Protein AF-A0A6C0KYF4-F1 (afdb_monomer)

Mean predicted aligned error: 15.61 Å

Foldseek 3Di:
DDDDDDDDDDDDDDDPPDDDDDDDDDDDPPPDPPPPPDDDDDDPDDDPPDQPFFDPPPQVCPPDLLSLQAEFQLCVQLVHGDVVQSVQSVVCCVPPVHGFYWAQQVQVPDDDDALQQQDLVNRVVSQCSQFVPKDFDAPPDDADPQWFKKWKFTLHSPGIGIWTQGPVRAIWGRHNSHGIDQAACVRDGPNDPLPGAFDVDDSRRRPGTNGMMIHGSDNVSGGTDTPDPVVVVDPDDPPPPPPPPPDDPPPVVVVVVVVVVVVVVPPDD

Sequence (269 aa):
MKRNTRKNLATKLKLRKLRKPQKPRNSRKSTTVKVVKQKRTGGSGIIGGGIDLISADNNSFNSNPYVRESHNCYMYFLNKKNDEVVKICKKDYPKHKLCRRAQPGYVSGHPLLKKGDYKCPNIMKRTLDDNPNIYKIDENHKCSPSHYKGALVVAPNRDYHYYRKNDDGQWTHKPGYKPSTVLDSKNNLIVNPRKAARDYGGTLNYKEFCGYLCVPREERKKRMAHWNYDHNTHKGGGKKLKKKRTKNITKHAMKKKTKRRSIKKKSRK

Structure (mmCIF, N/CA/C/O backbone):
data_AF-A0A6C0KYF4-F1
#
_entry.id   AF-A0A6C0KYF4-F1
#
loop_
_atom_site.group_PDB
_atom_site.id
_atom_site.type_symbol
_atom_site.label_atom_id
_atom_site.label_alt_id
_atom_site.label_comp_id
_atom_site.label_asym_id
_atom_site.label_entity_id
_atom_site.label_seq_id
_atom_site.pdbx_PDB_ins_code
_atom_site.Cartn_x
_atom_site.Cartn_y
_atom_site.Cartn_z
_atom_site.occupancy
_atom_site.B_iso_or_equiv
_atom_site.auth_seq_id
_atom_site.auth_comp_id
_atom_site.auth_asym_id
_atom_site.auth_atom_id
_atom_site.pdbx_PDB_model_num
ATOM 1 N N . MET A 1 1 ? -3.707 -11.502 -73.834 1.00 37.53 1 MET A N 1
ATOM 2 C CA . MET A 1 1 ? -2.635 -10.814 -74.600 1.00 37.53 1 MET A CA 1
ATOM 3 C C . MET 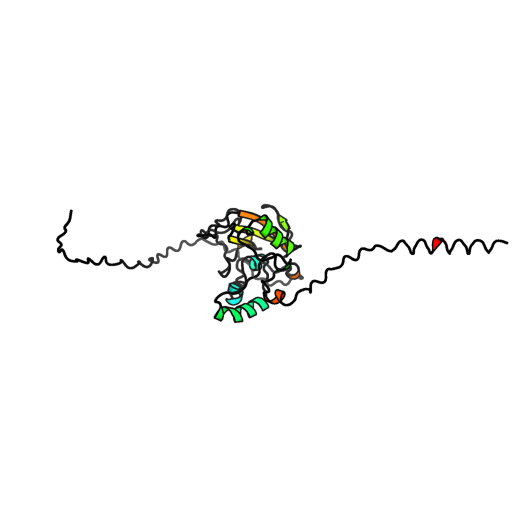A 1 1 ? -2.630 -9.339 -74.176 1.00 37.53 1 MET A C 1
ATOM 5 O O . MET A 1 1 ? -3.696 -8.753 -74.188 1.00 37.53 1 MET A O 1
ATOM 9 N N . LYS A 1 2 ? -1.604 -8.841 -73.451 1.00 36.22 2 LYS A N 1
ATOM 10 C CA . LYS A 1 2 ? -0.495 -7.967 -73.947 1.00 36.22 2 LYS A CA 1
ATOM 11 C C . LYS A 1 2 ? -1.034 -6.745 -74.735 1.00 36.22 2 LYS A C 1
ATOM 13 O O . LYS A 1 2 ? -1.691 -6.993 -75.726 1.00 36.22 2 LYS A O 1
ATOM 18 N N . ARG A 1 3 ? -0.803 -5.446 -74.466 1.00 36.50 3 ARG A N 1
ATOM 19 C CA . ARG A 1 3 ? 0.148 -4.579 -73.704 1.00 36.50 3 ARG A CA 1
ATOM 20 C C . ARG A 1 3 ? -0.577 -3.213 -73.510 1.00 36.50 3 ARG A C 1
ATOM 22 O O . ARG A 1 3 ? -1.354 -2.852 -74.377 1.00 36.50 3 ARG A O 1
ATOM 29 N N . ASN A 1 4 ? -0.562 -2.511 -72.375 1.00 39.44 4 ASN A N 1
ATOM 30 C CA . ASN A 1 4 ? 0.438 -1.574 -71.823 1.00 39.44 4 ASN A CA 1
ATOM 31 C C . ASN A 1 4 ? 0.953 -0.459 -72.769 1.00 39.44 4 ASN A C 1
ATOM 33 O O . ASN A 1 4 ? 1.819 -0.749 -73.585 1.00 39.44 4 ASN A O 1
ATOM 37 N N . THR A 1 5 ? 0.559 0.805 -72.529 1.00 40.00 5 THR A N 1
ATOM 38 C CA . THR A 1 5 ? 1.433 1.998 -72.658 1.00 40.00 5 THR A CA 1
ATOM 39 C C . THR A 1 5 ? 0.977 3.155 -71.753 1.00 40.00 5 THR A C 1
ATOM 41 O O . THR A 1 5 ? -0.167 3.591 -71.773 1.00 40.00 5 THR A O 1
ATOM 44 N N . ARG A 1 6 ? 1.941 3.622 -70.953 1.00 42.75 6 ARG A N 1
ATOM 45 C CA . ARG A 1 6 ? 1.965 4.721 -69.971 1.00 42.75 6 ARG A CA 1
ATOM 46 C C . ARG A 1 6 ? 1.811 6.123 -70.605 1.00 42.75 6 ARG A C 1
ATOM 48 O O . ARG A 1 6 ? 2.377 6.329 -71.672 1.00 42.75 6 ARG A O 1
ATOM 55 N N . LYS A 1 7 ? 1.320 7.126 -69.852 1.00 36.66 7 LYS A N 1
ATOM 56 C CA . LYS A 1 7 ? 2.139 8.194 -69.202 1.00 36.66 7 LYS A CA 1
ATOM 57 C C . LYS A 1 7 ? 1.311 9.391 -68.684 1.00 36.66 7 LYS A C 1
ATOM 59 O O . LYS A 1 7 ? 0.443 9.901 -69.371 1.00 36.66 7 LYS A O 1
ATOM 64 N N . ASN A 1 8 ? 1.760 9.877 -67.520 1.00 34.00 8 ASN A N 1
ATOM 65 C CA . ASN A 1 8 ? 1.718 11.247 -66.985 1.00 34.00 8 ASN A CA 1
ATOM 66 C C . ASN A 1 8 ? 0.385 11.859 -66.518 1.00 34.00 8 ASN A C 1
ATOM 68 O O . ASN A 1 8 ? -0.342 12.454 -67.301 1.00 34.00 8 ASN A O 1
ATOM 72 N N . LEU A 1 9 ? 0.224 11.971 -65.192 1.00 35.97 9 LEU A N 1
ATOM 73 C CA . LEU A 1 9 ? -0.045 13.291 -64.618 1.00 35.97 9 LEU A CA 1
ATOM 74 C C . LEU A 1 9 ? 0.633 13.459 -63.255 1.00 35.97 9 LEU A C 1
ATOM 76 O O . LEU A 1 9 ? 0.593 12.591 -62.387 1.00 35.97 9 LEU A O 1
ATOM 80 N N . ALA A 1 10 ? 1.319 14.588 -63.142 1.00 37.88 10 ALA A N 1
ATOM 81 C CA . ALA A 1 10 ? 2.262 14.932 -62.107 1.00 37.88 10 ALA A CA 1
ATOM 82 C C . ALA A 1 10 ? 1.616 15.309 -60.765 1.00 37.88 10 ALA A C 1
ATOM 84 O O . ALA A 1 10 ? 0.533 15.884 -60.668 1.00 37.88 10 ALA A O 1
ATOM 85 N N . THR A 1 11 ? 2.399 15.021 -59.735 1.00 36.69 11 THR A N 1
ATOM 86 C CA . THR A 1 11 ? 2.405 15.508 -58.360 1.00 36.69 11 THR A CA 1
ATOM 87 C C . THR A 1 11 ? 1.871 16.937 -58.178 1.00 36.69 11 THR A C 1
ATOM 89 O O . THR A 1 11 ? 2.466 17.901 -58.655 1.00 36.69 11 THR A O 1
ATOM 92 N N . LYS A 1 12 ? 0.834 17.103 -57.344 1.00 40.78 12 LYS A N 1
ATOM 93 C CA . LYS A 1 12 ? 0.609 18.352 -56.595 1.00 40.78 12 LYS A CA 1
ATOM 94 C C . LYS A 1 12 ? 0.308 18.048 -55.130 1.00 40.78 12 LYS A C 1
ATOM 96 O O . LYS A 1 12 ? -0.822 17.837 -54.700 1.00 40.78 12 LYS A O 1
ATOM 101 N N . LEU A 1 13 ? 1.401 18.035 -54.378 1.00 32.03 1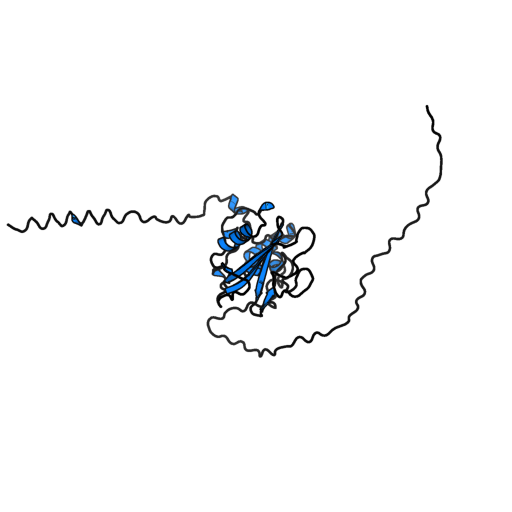3 LEU A N 1
ATOM 102 C CA . LEU A 1 13 ? 1.489 18.074 -52.930 1.00 32.03 13 LEU A CA 1
ATOM 103 C C . LEU A 1 13 ? 0.775 19.347 -52.423 1.00 32.03 13 LEU A C 1
ATOM 105 O O . LEU A 1 13 ? 1.313 20.446 -52.533 1.00 32.03 13 LEU A O 1
ATOM 109 N N . LYS A 1 14 ? -0.441 19.237 -51.876 1.00 41.12 14 LYS A N 1
ATOM 110 C CA . LYS A 1 14 ? -1.019 20.309 -51.047 1.00 41.12 14 LYS A CA 1
ATOM 111 C C . LYS A 1 14 ? -0.765 19.975 -49.582 1.00 41.12 14 LYS A C 1
ATOM 113 O O . LYS A 1 14 ? -1.416 19.109 -49.003 1.00 41.12 14 LYS A O 1
ATOM 118 N N . LEU A 1 15 ? 0.207 20.688 -49.006 1.00 36.03 15 LEU A N 1
ATOM 119 C CA . LEU A 1 15 ? 0.492 20.755 -47.575 1.00 36.03 15 LEU A CA 1
ATOM 120 C C . LEU A 1 15 ? -0.807 20.968 -46.782 1.00 36.03 15 LEU A C 1
ATOM 122 O O . LEU A 1 15 ? -1.350 22.074 -46.719 1.00 36.03 15 LEU A O 1
ATOM 126 N N . ARG A 1 16 ? -1.273 19.923 -46.100 1.00 39.19 16 ARG A N 1
ATOM 127 C CA . ARG A 1 16 ? -2.193 20.065 -44.971 1.00 39.19 16 ARG A CA 1
ATOM 128 C C . ARG A 1 16 ? -1.363 20.613 -43.809 1.00 39.19 16 ARG A C 1
ATOM 130 O O . ARG A 1 16 ? -0.625 19.873 -43.165 1.00 39.19 16 ARG A O 1
ATOM 137 N N . LYS A 1 17 ? -1.433 21.928 -43.578 1.00 36.59 17 LYS A N 1
ATOM 138 C CA . LYS A 1 17 ? -0.857 22.572 -42.389 1.00 36.59 17 LYS A CA 1
ATOM 139 C C . LYS A 1 17 ? -1.385 21.852 -41.143 1.00 36.59 17 LYS A C 1
ATOM 141 O O . LYS A 1 17 ? -2.565 21.956 -40.811 1.00 36.59 17 LYS A O 1
ATOM 146 N N . LEU A 1 18 ? -0.494 21.128 -40.471 1.00 36.16 18 LEU A N 1
ATOM 147 C CA . LEU A 1 18 ? -0.676 20.614 -39.120 1.00 36.16 18 LEU A CA 1
ATOM 148 C C . LEU A 1 18 ? -1.048 21.795 -38.213 1.00 36.16 18 LEU A C 1
ATOM 150 O O . LEU A 1 18 ? -0.219 22.663 -37.928 1.00 36.16 18 LEU A O 1
ATOM 154 N N . ARG A 1 19 ? -2.314 21.866 -37.787 1.00 36.34 19 ARG A N 1
ATOM 155 C CA . ARG A 1 19 ? -2.732 22.778 -36.718 1.00 36.34 19 ARG A CA 1
ATOM 156 C C . ARG A 1 19 ? -1.983 22.362 -35.451 1.00 36.34 19 ARG A C 1
ATOM 158 O O . ARG A 1 19 ? -2.165 21.255 -34.956 1.00 36.34 19 ARG A O 1
ATOM 165 N N . LYS A 1 20 ? -1.120 23.254 -34.957 1.00 38.50 20 LYS A N 1
ATOM 166 C CA . LYS A 1 20 ? -0.425 23.115 -33.671 1.00 38.50 20 LYS A CA 1
ATOM 167 C C . LYS A 1 20 ? -1.457 22.883 -32.551 1.00 38.50 20 LYS A C 1
ATOM 169 O O . LYS A 1 20 ? -2.499 23.543 -32.573 1.00 38.50 20 LYS A O 1
ATOM 174 N N . PRO A 1 21 ? -1.189 22.004 -31.569 1.00 32.75 21 PRO A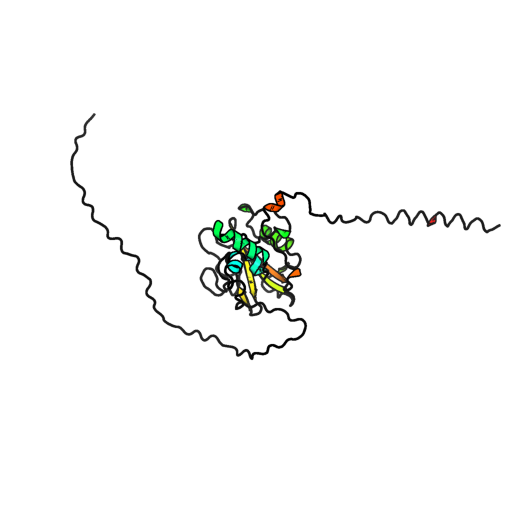 N 1
ATOM 175 C CA . PRO A 1 21 ? -2.082 21.825 -30.431 1.00 32.75 21 PRO A CA 1
ATOM 176 C C . PRO A 1 21 ? -2.160 23.133 -29.636 1.00 32.75 21 PRO A C 1
ATOM 178 O O . PRO A 1 21 ? -1.146 23.681 -29.198 1.00 32.75 21 PRO A O 1
ATOM 181 N N . GLN A 1 22 ? -3.374 23.660 -29.485 1.00 35.88 22 GLN A N 1
ATOM 182 C CA . GLN A 1 22 ? -3.640 24.825 -28.651 1.00 35.88 22 GLN A CA 1
ATOM 183 C C . GLN A 1 22 ? -3.418 24.445 -27.181 1.00 35.88 22 GLN A C 1
ATOM 185 O O . GLN A 1 22 ? -3.991 23.475 -26.687 1.00 35.88 22 GLN A O 1
ATOM 190 N N . LYS A 1 23 ? -2.570 25.211 -26.480 1.00 39.53 23 LYS A N 1
ATOM 191 C CA . LYS A 1 23 ? -2.431 25.143 -25.018 1.00 39.53 23 LYS A CA 1
ATOM 192 C C . LYS A 1 23 ? -3.805 25.393 -24.375 1.00 39.53 23 LYS A C 1
ATOM 194 O O . LYS A 1 23 ? -4.469 26.349 -24.784 1.00 39.53 23 LYS A O 1
ATOM 199 N N . PRO A 1 24 ? -4.234 24.615 -23.367 1.00 32.25 24 PRO A N 1
ATOM 200 C CA . PRO A 1 24 ? -5.480 24.904 -22.675 1.00 32.25 24 PRO A CA 1
ATOM 201 C C . PRO A 1 24 ? -5.382 26.260 -21.962 1.00 32.25 24 PRO A C 1
ATOM 203 O O . PRO A 1 24 ? -4.448 26.527 -21.202 1.00 32.25 24 PRO A O 1
ATOM 206 N N . ARG A 1 25 ? -6.351 27.131 -22.265 1.00 32.06 25 ARG A N 1
ATOM 207 C CA . ARG A 1 25 ? -6.544 28.454 -21.665 1.00 32.06 25 ARG A CA 1
ATOM 208 C C . ARG A 1 25 ? -6.863 28.286 -20.180 1.00 32.06 25 ARG A C 1
ATOM 210 O O . ARG A 1 25 ? -7.796 27.586 -19.804 1.00 32.06 25 ARG A O 1
ATOM 217 N N . ASN A 1 26 ? -6.078 28.961 -19.354 1.00 39.03 26 ASN A N 1
ATOM 218 C CA . ASN A 1 26 ? -6.223 29.017 -17.909 1.00 39.03 26 ASN A CA 1
ATOM 219 C C . ASN A 1 26 ? -7.408 29.942 -17.566 1.00 39.03 26 ASN A C 1
ATOM 221 O O . ASN A 1 26 ? -7.245 31.160 -17.544 1.00 39.03 26 ASN A O 1
ATOM 225 N N . SER A 1 27 ? -8.605 29.398 -17.331 1.00 32.91 27 SER A N 1
ATOM 226 C CA . SER A 1 27 ? -9.720 30.166 -16.760 1.00 32.91 27 SER A CA 1
ATOM 227 C C . SER A 1 27 ? -9.863 29.828 -15.278 1.00 32.91 27 SER A C 1
ATOM 229 O O . SER A 1 27 ? -10.539 28.871 -14.899 1.00 32.91 27 SER A O 1
ATOM 231 N N . ARG A 1 28 ? -9.210 30.628 -14.429 1.00 41.69 28 ARG A N 1
ATOM 232 C CA . ARG A 1 28 ? -9.491 30.683 -12.991 1.00 41.69 28 ARG A CA 1
ATOM 233 C C . ARG A 1 28 ? -10.927 31.176 -12.798 1.00 41.69 28 ARG A C 1
ATOM 235 O O . ARG A 1 28 ? -11.185 32.368 -12.908 1.00 41.69 28 ARG A O 1
ATOM 242 N N . LYS A 1 29 ? -11.844 30.277 -12.450 1.00 32.53 29 LYS A N 1
ATOM 243 C CA . LYS A 1 29 ? -12.987 30.626 -11.602 1.00 32.53 29 LYS A CA 1
ATOM 244 C C . LYS A 1 29 ? -12.784 29.905 -10.278 1.00 32.53 29 LYS A C 1
ATOM 246 O O . LYS A 1 29 ? -12.945 28.697 -10.167 1.00 32.53 29 LYS A O 1
ATOM 251 N N . SER A 1 30 ? -12.296 30.682 -9.317 1.00 33.22 30 SER A N 1
ATOM 252 C CA . SER A 1 30 ? -12.108 30.298 -7.926 1.00 33.22 30 SER A CA 1
ATOM 253 C C . SER A 1 30 ? -13.481 30.137 -7.282 1.00 33.22 30 SER A C 1
ATOM 255 O O . SER A 1 30 ? -14.035 31.100 -6.761 1.00 33.22 30 SER A O 1
ATOM 257 N N . THR A 1 31 ? -14.046 28.935 -7.324 1.00 30.67 31 THR A N 1
ATOM 258 C CA . THR A 1 31 ? -15.184 28.590 -6.471 1.00 30.67 31 THR A CA 1
ATOM 259 C C . THR A 1 31 ? -14.621 28.211 -5.107 1.00 30.67 31 THR A C 1
ATOM 261 O O . THR A 1 31 ? -14.098 27.117 -4.901 1.00 30.67 31 THR A O 1
ATOM 264 N N . THR A 1 32 ? -14.645 29.167 -4.184 1.00 30.23 32 THR A N 1
ATOM 265 C CA . THR A 1 32 ? -14.264 28.999 -2.782 1.00 30.23 32 THR A CA 1
ATOM 266 C C . THR A 1 32 ? -15.228 28.027 -2.106 1.00 30.23 32 THR A C 1
ATOM 268 O O . THR A 1 32 ? -16.268 28.408 -1.577 1.00 30.23 32 THR A O 1
ATOM 271 N N . VAL A 1 33 ? -14.874 26.742 -2.099 1.00 34.31 33 VAL A N 1
ATOM 272 C CA . VAL A 1 33 ? -15.454 25.786 -1.155 1.00 34.31 33 VAL A CA 1
ATOM 273 C C . VAL A 1 33 ? -14.966 26.203 0.229 1.00 34.31 33 VAL A C 1
ATOM 275 O O . VAL A 1 33 ? -13.774 26.110 0.530 1.00 34.31 33 VAL A O 1
ATOM 278 N N . LYS A 1 34 ? -15.875 26.724 1.060 1.00 31.00 34 LYS A N 1
ATOM 279 C CA . LYS A 1 34 ? -15.607 27.023 2.469 1.00 31.00 34 LYS A CA 1
ATOM 280 C C . LYS A 1 34 ? -15.275 25.711 3.183 1.00 31.00 34 LYS A C 1
ATOM 282 O O . LYS A 1 34 ? -16.160 24.999 3.645 1.00 31.00 34 LYS A O 1
ATOM 287 N N . VAL A 1 35 ? -13.986 25.392 3.263 1.00 34.97 35 VAL A N 1
ATOM 288 C CA . VAL A 1 35 ? -13.469 24.416 4.221 1.00 34.97 35 VAL A CA 1
ATOM 289 C C . VAL A 1 35 ? -13.768 24.988 5.599 1.00 34.97 35 VAL A C 1
ATOM 291 O O . VAL A 1 35 ? -13.226 26.028 5.977 1.00 34.97 35 VAL A O 1
ATOM 294 N N . VAL A 1 36 ? -14.667 24.338 6.333 1.00 32.81 36 VAL A N 1
ATOM 295 C CA . VAL A 1 36 ? -14.902 24.627 7.745 1.00 32.81 36 VAL A CA 1
ATOM 296 C C . VAL A 1 36 ? -13.591 24.342 8.477 1.00 32.81 36 VAL A C 1
ATOM 298 O O . VAL A 1 36 ? -13.265 23.199 8.790 1.00 32.81 36 VAL A O 1
ATOM 301 N N . LYS A 1 37 ? -12.791 25.390 8.702 1.00 31.36 37 LYS A N 1
ATOM 302 C CA . LYS A 1 37 ? -11.648 25.356 9.614 1.00 31.36 37 LYS A CA 1
ATOM 303 C C . LYS A 1 37 ? -12.204 25.165 11.021 1.00 31.36 37 LYS A C 1
ATOM 305 O O . LYS A 1 37 ? -12.582 26.132 11.677 1.00 31.36 37 LYS A O 1
ATOM 310 N N . GLN A 1 38 ? -12.241 23.928 11.503 1.00 34.97 38 GLN A N 1
ATOM 311 C CA . GLN A 1 38 ? -12.276 23.706 12.943 1.00 34.97 38 GLN A CA 1
ATOM 312 C C . GLN A 1 38 ? -10.968 24.252 13.526 1.00 34.97 38 GLN A C 1
ATOM 314 O O . GLN A 1 38 ? -9.881 23.769 13.203 1.00 34.97 38 GLN A O 1
ATOM 319 N N . LYS A 1 39 ? -11.080 25.300 14.351 1.00 29.89 39 LYS A N 1
ATOM 320 C CA . LYS A 1 39 ? -9.998 25.806 15.202 1.00 29.89 39 LYS A CA 1
ATOM 321 C C . LYS A 1 39 ? -9.440 24.631 16.012 1.00 29.89 39 LYS A C 1
ATOM 323 O O . LYS A 1 39 ? -10.114 24.131 16.905 1.00 29.89 39 LYS A O 1
ATOM 328 N N . ARG A 1 40 ? -8.214 24.203 15.714 1.00 39.66 40 ARG A N 1
ATOM 329 C CA . ARG A 1 40 ? -7.406 23.404 16.639 1.00 39.66 40 ARG A CA 1
ATOM 330 C C . ARG A 1 40 ? -6.512 24.371 17.396 1.00 39.66 40 ARG A C 1
ATOM 332 O O . ARG A 1 40 ? -5.607 24.964 16.816 1.00 39.66 40 ARG A O 1
ATOM 339 N N . THR A 1 41 ? -6.827 24.568 18.668 1.00 33.66 41 THR A N 1
ATOM 340 C CA . THR A 1 41 ? -5.916 25.168 19.635 1.00 33.66 41 THR A CA 1
ATOM 341 C C . THR A 1 41 ? -4.668 24.293 19.704 1.00 33.66 41 THR A C 1
ATOM 343 O O . THR A 1 41 ? -4.742 23.078 19.886 1.00 33.66 41 THR A O 1
ATOM 346 N N . GLY A 1 42 ? -3.517 24.913 19.450 1.00 38.78 42 GLY A N 1
ATOM 347 C CA . GLY A 1 42 ? -2.220 24.283 19.622 1.00 38.78 42 GLY A CA 1
ATOM 348 C C . GLY A 1 42 ? -2.012 23.952 21.093 1.00 38.78 42 GLY A C 1
ATOM 349 O O . GLY A 1 42 ? -2.100 24.824 21.950 1.00 38.78 42 GLY A O 1
ATOM 350 N N . GLY A 1 43 ? -1.743 22.683 21.360 1.00 30.84 43 GLY A N 1
ATOM 351 C CA . GLY A 1 43 ? -1.331 22.181 22.657 1.00 30.84 43 GLY A CA 1
ATOM 352 C C . GLY A 1 43 ? -0.453 20.969 22.415 1.00 30.84 43 GLY A C 1
ATOM 353 O O . GLY A 1 43 ? -0.951 19.868 22.194 1.00 30.84 43 GLY A O 1
ATOM 354 N N . SER A 1 44 ? 0.860 21.192 22.398 1.00 42.34 44 SER A N 1
ATOM 355 C CA . SER A 1 44 ? 1.863 20.134 22.488 1.00 42.34 44 SER A CA 1
ATOM 356 C C . SER A 1 44 ? 1.804 19.563 23.906 1.00 42.34 44 SER A C 1
ATOM 358 O O . SER A 1 44 ? 2.561 19.970 24.779 1.00 42.34 44 SER A O 1
ATOM 360 N N . GLY A 1 45 ? 0.831 18.689 24.158 1.00 30.61 45 GLY A N 1
ATOM 361 C CA . GLY A 1 45 ? 0.676 17.973 25.419 1.00 30.61 45 GLY A CA 1
ATOM 362 C C . GLY A 1 45 ? 1.279 16.582 25.297 1.00 30.61 45 GLY A C 1
ATOM 363 O O . GLY A 1 45 ? 0.670 15.696 24.699 1.00 30.61 45 GLY A O 1
ATOM 364 N N . ILE A 1 46 ? 2.475 16.388 25.854 1.00 41.66 46 ILE A N 1
ATOM 365 C CA . ILE A 1 46 ? 3.017 15.052 26.103 1.00 41.66 46 ILE A CA 1
ATOM 366 C C . ILE A 1 46 ? 2.224 14.463 27.270 1.00 41.66 46 ILE A C 1
ATOM 368 O O . ILE A 1 46 ? 2.362 14.895 28.409 1.00 41.66 46 ILE A O 1
ATOM 372 N N . ILE A 1 47 ? 1.389 13.473 26.967 1.00 40.31 47 ILE A N 1
ATOM 373 C CA . ILE A 1 47 ? 0.771 12.573 27.942 1.00 40.31 47 ILE A CA 1
ATOM 374 C C . ILE A 1 47 ? 1.289 11.169 27.623 1.00 40.31 47 ILE A C 1
ATOM 376 O O . ILE A 1 47 ? 1.327 10.768 26.459 1.00 40.31 47 ILE A O 1
ATOM 380 N N . GLY A 1 48 ? 1.791 10.481 28.649 1.00 37.72 48 GLY A N 1
ATOM 381 C CA . GLY A 1 48 ? 2.623 9.280 28.543 1.00 37.72 48 GLY A CA 1
ATOM 382 C C . GLY A 1 48 ? 2.082 8.197 27.601 1.00 37.72 48 GLY A C 1
ATOM 383 O O . GLY A 1 48 ? 0.902 7.865 27.619 1.00 37.72 48 GLY A O 1
ATOM 384 N N . GLY A 1 49 ? 2.981 7.634 26.784 1.00 46.25 49 GLY A N 1
ATOM 385 C CA . GLY A 1 49 ? 2.671 6.556 25.838 1.00 46.25 49 GLY A CA 1
ATOM 386 C C . GLY A 1 49 ? 1.930 7.021 24.579 1.00 46.25 49 GLY A C 1
ATOM 387 O O . GLY A 1 49 ? 0.954 6.394 24.178 1.00 46.25 49 GLY A O 1
ATOM 388 N N . GLY A 1 50 ? 2.362 8.129 23.970 1.00 54.69 50 GLY A N 1
ATOM 389 C CA . GLY A 1 50 ? 1.698 8.739 22.815 1.00 54.69 50 GLY A CA 1
ATOM 390 C C . GLY A 1 50 ? 1.537 7.782 21.629 1.00 54.69 50 GLY A C 1
ATOM 391 O O . GLY A 1 50 ? 2.508 7.258 21.087 1.00 54.69 50 GLY A O 1
ATOM 392 N N . ILE A 1 51 ? 0.291 7.561 21.212 1.00 68.38 51 ILE A N 1
ATOM 393 C CA . ILE A 1 51 ? -0.021 6.923 19.934 1.00 68.38 51 ILE A CA 1
ATOM 394 C C . ILE A 1 51 ? 0.294 7.944 18.838 1.00 68.38 51 ILE A C 1
ATOM 396 O O . ILE A 1 51 ? -0.408 8.947 18.722 1.00 68.38 51 ILE A O 1
ATOM 400 N N . ASP A 1 52 ? 1.313 7.680 18.020 1.00 81.00 52 ASP A N 1
ATOM 401 C CA . ASP A 1 52 ? 1.590 8.491 16.832 1.00 81.00 52 ASP A CA 1
ATOM 402 C C . ASP A 1 52 ? 0.354 8.535 15.923 1.00 81.00 52 ASP A C 1
ATOM 404 O O . ASP A 1 52 ? -0.084 7.515 15.370 1.00 81.00 52 ASP A O 1
ATOM 408 N N . LEU A 1 53 ? -0.212 9.734 15.774 1.00 91.50 53 LEU A N 1
ATOM 409 C CA . LEU A 1 53 ? -1.374 9.973 14.929 1.00 91.50 53 LEU A CA 1
ATOM 410 C C . LEU A 1 53 ? -0.995 9.834 13.451 1.00 91.50 53 LEU A C 1
ATOM 412 O O . LEU A 1 53 ? -0.055 10.455 12.947 1.00 91.50 53 LEU A O 1
ATOM 416 N N . ILE A 1 54 ? -1.778 9.045 12.725 1.00 94.50 54 ILE A N 1
ATOM 417 C CA . ILE A 1 54 ? -1.652 8.860 11.284 1.00 94.50 54 ILE A CA 1
ATOM 418 C C . ILE A 1 54 ? -2.609 9.840 10.608 1.00 94.50 54 ILE A C 1
ATOM 420 O O . ILE A 1 54 ? -3.818 9.678 10.706 1.00 94.50 54 ILE A O 1
ATOM 424 N N . SER A 1 55 ? -2.092 10.831 9.883 1.00 96.00 55 SER A N 1
ATOM 425 C CA . SER A 1 55 ? -2.907 11.826 9.169 1.00 96.00 55 SER A CA 1
ATOM 426 C C . SER A 1 55 ? -2.672 11.788 7.658 1.00 96.00 55 SER A C 1
ATOM 428 O O . SER A 1 55 ? -1.586 11.421 7.198 1.00 96.00 55 SER A O 1
ATOM 430 N N . ALA A 1 56 ? -3.690 12.173 6.885 1.00 95.38 56 ALA A N 1
ATOM 431 C CA . ALA A 1 56 ? -3.597 12.390 5.444 1.00 95.38 56 ALA A CA 1
ATOM 432 C C . ALA A 1 56 ? -2.645 13.538 5.081 1.00 95.38 56 ALA A C 1
ATOM 434 O O . ALA A 1 56 ? -1.965 13.455 4.058 1.00 95.38 56 ALA A O 1
ATOM 435 N N . ASP A 1 57 ? -2.537 14.548 5.948 1.00 93.69 57 ASP A N 1
ATOM 436 C CA . ASP A 1 57 ? -1.665 15.712 5.749 1.00 93.69 57 ASP A CA 1
ATOM 437 C C . ASP A 1 57 ? -0.192 15.392 6.053 1.00 93.69 57 ASP A C 1
ATOM 439 O O . ASP A 1 57 ? 0.713 16.179 5.760 1.00 93.69 57 ASP A O 1
ATOM 443 N N . ASN A 1 58 ? 0.087 14.206 6.611 1.00 94.00 58 ASN A N 1
ATOM 444 C CA . ASN A 1 58 ? 1.450 13.752 6.847 1.00 94.00 58 ASN A CA 1
ATOM 445 C C . ASN A 1 58 ? 2.161 13.467 5.512 1.00 94.00 58 ASN A C 1
ATOM 447 O O . ASN A 1 58 ? 2.061 12.386 4.923 1.00 94.00 58 ASN A O 1
ATOM 451 N N . ASN A 1 59 ? 2.966 14.434 5.079 1.00 94.12 59 ASN A N 1
ATOM 452 C CA . ASN A 1 59 ? 3.655 14.401 3.794 1.00 94.12 59 ASN A CA 1
ATOM 453 C C . ASN A 1 59 ? 4.987 13.620 3.803 1.00 94.12 59 ASN A C 1
ATOM 455 O O . ASN A 1 59 ? 5.750 13.653 2.836 1.00 94.12 59 ASN A O 1
ATOM 459 N N . SER A 1 60 ? 5.300 12.899 4.881 1.00 95.56 60 SER A N 1
ATOM 460 C CA . SER A 1 60 ? 6.613 12.267 5.079 1.00 95.56 60 SER A CA 1
ATOM 461 C C . SER A 1 60 ? 6.925 11.103 4.120 1.00 95.56 60 SER A C 1
ATOM 463 O O . SER A 1 60 ? 8.070 10.662 4.048 1.00 95.56 60 SER A O 1
ATOM 465 N N . PHE A 1 61 ? 5.932 10.593 3.381 1.00 96.56 61 PHE A N 1
ATOM 466 C CA . PHE A 1 61 ? 6.126 9.643 2.272 1.00 96.56 61 PHE A CA 1
ATOM 467 C C . PHE A 1 61 ? 6.388 10.323 0.917 1.00 96.56 61 PHE A C 1
ATOM 469 O O . PHE A 1 61 ? 6.699 9.631 -0.054 1.00 96.56 61 PHE A O 1
ATOM 476 N N . ASN A 1 62 ? 6.260 11.650 0.826 1.00 96.50 62 ASN A N 1
ATOM 477 C CA . ASN A 1 62 ? 6.402 12.391 -0.431 1.00 96.50 62 ASN A CA 1
ATOM 478 C C . ASN A 1 62 ? 7.497 13.461 -0.391 1.00 96.50 62 ASN A C 1
ATOM 480 O O . ASN A 1 62 ? 8.001 13.812 -1.457 1.00 96.50 62 ASN A O 1
ATOM 484 N N . SER A 1 63 ? 7.841 13.977 0.795 1.00 94.81 63 SER A N 1
ATOM 485 C CA . SER A 1 63 ? 8.797 15.078 0.970 1.00 94.81 63 SER A CA 1
ATOM 486 C C . SER A 1 63 ? 10.199 14.728 0.467 1.00 94.81 63 SER A C 1
ATOM 488 O O . SER A 1 63 ? 10.814 15.511 -0.249 1.00 94.81 63 SER A O 1
ATOM 490 N N . ASN A 1 64 ? 10.687 13.528 0.781 1.00 95.50 64 ASN A N 1
ATOM 491 C CA . ASN A 1 64 ? 11.946 13.017 0.252 1.00 95.50 64 ASN A CA 1
ATOM 492 C C . ASN A 1 64 ? 11.685 12.245 -1.058 1.00 95.50 64 ASN A C 1
ATOM 494 O O . ASN A 1 64 ? 10.965 11.240 -1.024 1.00 95.50 64 ASN A O 1
ATOM 498 N N . PRO A 1 65 ? 12.284 12.643 -2.198 1.00 94.69 65 PRO A N 1
ATOM 499 C CA . PRO A 1 65 ? 12.052 11.983 -3.481 1.00 94.69 65 PRO A CA 1
ATOM 500 C C . PRO A 1 65 ? 12.450 10.504 -3.463 1.00 94.69 65 PRO A C 1
ATOM 502 O O . PRO A 1 65 ? 11.743 9.689 -4.039 1.00 94.69 65 PRO A O 1
ATOM 505 N N . TYR A 1 66 ? 13.499 10.113 -2.739 1.00 95.56 66 TYR A N 1
ATOM 506 C CA . TYR A 1 66 ? 13.918 8.711 -2.655 1.00 95.56 66 TYR A CA 1
ATOM 507 C C . TYR A 1 66 ? 12.999 7.872 -1.768 1.00 95.56 66 TYR A C 1
ATOM 509 O O . TYR A 1 66 ? 12.782 6.699 -2.061 1.00 95.56 66 TYR A O 1
ATOM 517 N N . VAL A 1 67 ? 12.400 8.456 -0.723 1.00 96.38 67 VAL A N 1
ATOM 518 C CA . VAL A 1 67 ? 11.307 7.797 0.019 1.00 96.38 67 VAL A CA 1
ATOM 519 C C . VAL A 1 67 ? 10.109 7.622 -0.908 1.00 96.38 67 VAL A C 1
ATOM 521 O O . VAL A 1 67 ? 9.579 6.518 -1.035 1.00 96.38 67 VAL A O 1
ATOM 524 N N . ARG A 1 68 ? 9.731 8.694 -1.613 1.00 96.31 68 ARG A N 1
ATOM 525 C CA . ARG A 1 68 ? 8.602 8.711 -2.543 1.00 96.31 68 ARG A CA 1
ATOM 526 C C . ARG A 1 68 ? 8.747 7.670 -3.652 1.00 96.31 68 ARG A C 1
ATOM 528 O O . ARG A 1 68 ? 7.760 7.013 -3.977 1.00 96.31 68 ARG A O 1
ATOM 535 N N . GLU A 1 69 ? 9.954 7.516 -4.188 1.00 95.19 69 GLU A N 1
ATOM 536 C CA . GLU A 1 69 ? 10.281 6.569 -5.252 1.00 95.19 69 GLU A CA 1
ATOM 537 C C . GLU A 1 69 ? 10.370 5.126 -4.766 1.00 95.19 69 GLU A C 1
ATOM 539 O O . GLU A 1 69 ? 9.934 4.227 -5.480 1.00 95.19 69 GLU A O 1
ATOM 544 N N . SER A 1 70 ? 10.917 4.871 -3.578 1.00 95.25 70 SER A N 1
ATOM 545 C CA . SER A 1 70 ? 11.179 3.501 -3.109 1.00 95.25 70 SER A CA 1
ATOM 546 C C . SER A 1 70 ? 10.033 2.857 -2.328 1.00 95.25 70 SER A C 1
ATOM 548 O O . SER A 1 70 ? 9.965 1.633 -2.241 1.00 95.25 70 SER A O 1
ATOM 550 N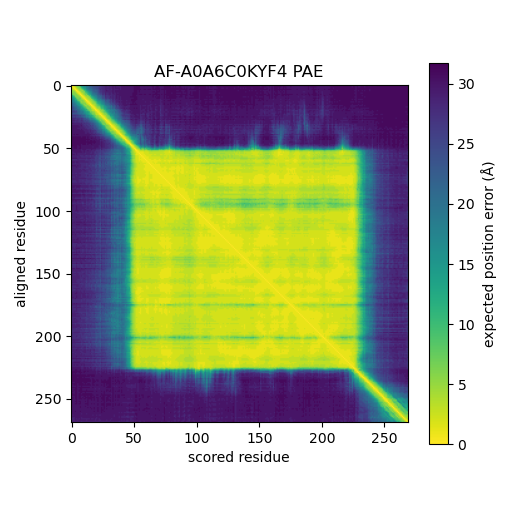 N . HIS A 1 71 ? 9.100 3.647 -1.796 1.00 96.69 71 HIS A N 1
ATOM 551 C CA . HIS A 1 71 ? 8.016 3.137 -0.958 1.00 96.69 71 HIS A CA 1
ATOM 552 C C . HIS A 1 71 ? 6.700 3.083 -1.735 1.00 96.69 71 HIS A C 1
ATOM 554 O O . HIS A 1 71 ? 6.139 4.121 -2.042 1.00 96.69 71 HIS A O 1
ATOM 560 N N . ASN A 1 72 ? 6.177 1.896 -2.058 1.00 97.38 72 ASN A N 1
ATOM 561 C CA . ASN A 1 72 ? 4.913 1.747 -2.804 1.00 97.38 72 ASN A CA 1
ATOM 562 C C . ASN A 1 72 ? 3.659 1.760 -1.903 1.00 97.38 72 ASN A C 1
ATOM 564 O O . ASN A 1 72 ? 3.720 2.021 -0.701 1.00 97.38 72 ASN A O 1
ATOM 568 N N . CYS A 1 73 ? 2.510 1.409 -2.496 1.00 98.38 73 CYS A N 1
ATOM 569 C CA . CYS A 1 73 ? 1.229 1.244 -1.816 1.00 98.38 73 CYS A CA 1
ATOM 570 C C . CYS A 1 73 ? 1.274 0.264 -0.635 1.00 98.38 73 CYS A C 1
ATOM 572 O O . CYS A 1 73 ? 0.630 0.538 0.370 1.00 98.38 73 CYS A O 1
ATOM 574 N N . TYR A 1 74 ? 2.041 -0.831 -0.712 1.00 98.56 74 TYR A N 1
ATOM 575 C CA . TYR A 1 74 ? 2.136 -1.822 0.367 1.00 98.56 74 TYR A CA 1
ATOM 576 C C . TYR A 1 74 ? 2.851 -1.243 1.593 1.00 98.56 74 TYR A C 1
ATOM 578 O O . TYR A 1 74 ? 2.350 -1.328 2.710 1.00 98.56 74 TYR A O 1
ATOM 586 N N . MET A 1 75 ? 3.979 -0.564 1.379 1.00 98.06 75 MET A N 1
ATOM 587 C CA . MET A 1 75 ? 4.740 0.085 2.455 1.00 98.06 75 MET A CA 1
ATOM 588 C C . MET A 1 75 ? 3.965 1.264 3.066 1.00 98.06 75 MET A C 1
ATOM 590 O O . MET A 1 75 ? 3.949 1.443 4.285 1.00 98.06 75 MET A O 1
ATOM 594 N N . TYR A 1 76 ? 3.260 2.031 2.226 1.00 98.50 76 TYR A N 1
ATOM 595 C CA . TYR A 1 76 ? 2.365 3.103 2.667 1.00 98.50 76 TYR A CA 1
ATOM 596 C C . TYR A 1 76 ? 1.193 2.572 3.503 1.00 98.50 76 TYR A C 1
ATOM 598 O O . TYR A 1 76 ? 0.888 3.117 4.566 1.00 98.50 76 TYR A O 1
ATOM 606 N N . PHE A 1 77 ? 0.572 1.477 3.055 1.00 98.69 77 PHE A N 1
ATOM 607 C CA . PHE A 1 77 ? -0.491 0.773 3.772 1.00 98.69 77 PHE A CA 1
ATOM 608 C C . PHE A 1 77 ? -0.041 0.288 5.144 1.00 98.69 77 PHE A C 1
ATOM 610 O O . PHE A 1 77 ? -0.789 0.461 6.094 1.00 98.69 77 PHE A O 1
ATOM 617 N N . LEU A 1 78 ? 1.184 -0.232 5.264 1.00 98.38 78 LEU A N 1
ATOM 618 C CA . LEU A 1 78 ? 1.780 -0.608 6.550 1.00 98.38 78 LEU A CA 1
ATOM 619 C C . LEU A 1 78 ? 2.205 0.608 7.395 1.00 98.38 78 LEU A C 1
ATOM 621 O O . LEU A 1 78 ? 2.572 0.455 8.564 1.00 98.38 78 LEU A O 1
ATOM 625 N N . ASN A 1 79 ? 2.166 1.819 6.833 1.00 97.62 79 ASN A N 1
ATOM 626 C CA . ASN A 1 79 ? 2.745 3.023 7.422 1.00 97.62 79 ASN A CA 1
ATOM 627 C C . ASN A 1 79 ? 4.175 2.763 7.927 1.00 97.62 79 ASN A C 1
ATOM 629 O O . ASN A 1 79 ? 4.500 3.068 9.072 1.00 97.62 79 ASN A O 1
ATOM 633 N N . LYS A 1 80 ? 4.994 2.095 7.106 1.00 95.69 80 LYS A N 1
ATOM 634 C CA . LYS A 1 80 ? 6.343 1.664 7.483 1.00 95.69 80 LYS A CA 1
ATOM 635 C C . LYS A 1 80 ? 7.349 2.130 6.441 1.00 95.69 80 LYS A C 1
ATOM 637 O O . LYS A 1 80 ? 7.165 1.890 5.246 1.00 95.69 80 LYS A O 1
ATOM 642 N N . LYS A 1 81 ? 8.412 2.785 6.904 1.00 94.88 81 LYS A N 1
ATOM 643 C CA . LYS A 1 81 ? 9.552 3.179 6.072 1.00 94.88 81 LYS A CA 1
ATOM 644 C C . LYS A 1 81 ? 10.774 2.337 6.395 1.00 94.88 81 LYS A C 1
ATOM 646 O O . LYS A 1 81 ? 10.814 1.653 7.412 1.00 94.88 81 LYS A O 1
ATOM 651 N N . ASN A 1 82 ? 11.736 2.334 5.486 1.00 92.56 82 ASN A N 1
ATOM 652 C CA . ASN A 1 82 ? 13.011 1.667 5.684 1.00 92.56 82 ASN A CA 1
ATOM 653 C C . ASN A 1 82 ? 14.122 2.507 5.048 1.00 92.56 82 ASN A C 1
ATOM 655 O O . ASN A 1 82 ? 14.168 2.662 3.827 1.00 92.56 82 ASN A O 1
ATOM 659 N N . ASP A 1 83 ? 15.017 3.034 5.877 1.00 92.69 83 ASP A N 1
ATOM 660 C CA . ASP A 1 83 ? 16.107 3.900 5.423 1.00 92.69 83 ASP A CA 1
ATOM 661 C C . ASP A 1 83 ? 17.130 3.158 4.565 1.00 92.69 83 ASP A C 1
ATOM 663 O O . ASP A 1 83 ? 17.705 3.742 3.649 1.00 92.69 83 ASP A O 1
ATOM 667 N N . GLU A 1 84 ? 17.315 1.856 4.781 1.00 91.12 84 GLU A N 1
ATOM 668 C CA . GLU A 1 84 ? 18.200 1.040 3.949 1.00 91.12 84 GLU A CA 1
ATOM 669 C C . GLU A 1 84 ? 17.690 0.964 2.508 1.00 91.12 84 GLU A C 1
ATOM 671 O O . GLU A 1 84 ? 18.438 1.107 1.544 1.00 91.12 84 GLU A O 1
ATOM 676 N N . VAL A 1 85 ? 16.373 0.869 2.349 1.00 91.25 85 VAL A N 1
ATOM 677 C CA . VAL A 1 85 ? 15.717 0.895 1.037 1.00 91.25 85 VAL A CA 1
ATOM 678 C C . VAL A 1 85 ? 15.894 2.256 0.362 1.00 91.25 85 VAL A C 1
ATOM 680 O O . VAL A 1 85 ? 16.092 2.324 -0.853 1.00 91.25 85 VAL A O 1
ATOM 683 N N . VAL A 1 86 ? 15.881 3.344 1.136 1.00 94.62 86 VAL A N 1
ATOM 684 C CA . VAL A 1 86 ? 16.187 4.688 0.627 1.00 94.62 86 VAL A CA 1
ATOM 685 C C . VAL A 1 86 ? 17.640 4.771 0.154 1.00 94.62 86 VAL A C 1
ATOM 687 O O . VAL A 1 86 ? 17.883 5.318 -0.922 1.00 94.62 86 VAL A O 1
ATOM 690 N N . LYS A 1 87 ? 18.604 4.220 0.904 1.00 94.25 87 LYS A N 1
ATOM 691 C CA . LYS A 1 87 ? 20.025 4.194 0.507 1.00 94.25 87 LYS A CA 1
ATOM 692 C C . LYS A 1 87 ? 20.245 3.399 -0.780 1.00 94.25 87 LYS A C 1
ATOM 694 O O . LYS A 1 87 ? 20.884 3.907 -1.700 1.00 94.25 87 LYS A O 1
ATOM 699 N N . ILE A 1 88 ? 19.660 2.204 -0.881 1.00 91.81 88 ILE A N 1
ATOM 700 C CA . ILE A 1 88 ? 19.719 1.375 -2.097 1.00 91.81 88 ILE A CA 1
ATOM 701 C C . ILE A 1 88 ? 19.111 2.137 -3.279 1.00 91.81 88 ILE A C 1
ATOM 703 O O . ILE A 1 88 ? 19.728 2.253 -4.334 1.00 91.81 88 ILE A O 1
ATOM 707 N N . CYS A 1 89 ? 17.936 2.742 -3.084 1.00 93.56 89 CYS A N 1
ATOM 708 C CA . CYS A 1 89 ? 17.281 3.561 -4.100 1.00 93.56 89 CYS A CA 1
ATOM 709 C C . CYS A 1 89 ? 18.169 4.724 -4.566 1.00 93.56 89 CYS A C 1
ATOM 711 O O . CYS A 1 89 ? 18.321 4.919 -5.767 1.00 93.56 89 CYS A O 1
ATOM 713 N N . LYS A 1 90 ? 18.823 5.455 -3.653 1.00 95.25 90 LYS A N 1
ATOM 714 C CA . LYS A 1 90 ? 19.767 6.533 -4.006 1.00 95.25 90 LYS A CA 1
ATOM 715 C C . LYS A 1 90 ? 20.912 6.054 -4.902 1.00 95.25 90 LYS A C 1
ATOM 717 O O . LYS A 1 90 ? 21.291 6.768 -5.825 1.00 95.25 90 LYS A O 1
ATOM 722 N N . LYS A 1 91 ? 21.439 4.854 -4.646 1.00 92.25 91 LYS A N 1
ATOM 723 C CA . LYS A 1 91 ? 22.534 4.252 -5.423 1.00 92.25 91 LYS A CA 1
ATOM 724 C C . LYS A 1 91 ? 22.082 3.772 -6.806 1.00 92.25 91 LYS A C 1
ATOM 726 O O . LYS A 1 91 ? 22.780 3.993 -7.795 1.00 92.25 91 LYS A O 1
ATOM 731 N N . ASP A 1 92 ? 20.919 3.131 -6.877 1.00 88.56 92 ASP A N 1
ATOM 732 C CA . ASP A 1 92 ? 20.460 2.422 -8.076 1.00 88.56 92 ASP A CA 1
ATOM 733 C C . ASP A 1 92 ? 19.652 3.315 -9.029 1.00 88.56 92 ASP A C 1
ATOM 735 O O . ASP A 1 92 ? 19.682 3.126 -10.250 1.00 88.56 92 ASP A O 1
ATOM 739 N N . TYR A 1 93 ? 18.946 4.318 -8.498 1.00 92.00 93 TYR A N 1
ATOM 740 C CA . TYR A 1 93 ? 18.047 5.171 -9.277 1.00 92.00 93 TYR A CA 1
ATOM 741 C C . TYR A 1 93 ? 18.740 5.932 -10.418 1.00 92.00 93 TYR A C 1
ATOM 743 O O . TYR A 1 93 ? 18.174 5.954 -11.513 1.00 92.00 93 TYR A O 1
ATOM 751 N N . PRO A 1 94 ? 19.953 6.507 -10.265 1.00 92.94 94 PRO A N 1
ATOM 752 C CA . PRO A 1 94 ? 20.640 7.165 -11.376 1.00 92.94 94 PRO A CA 1
ATOM 753 C C . PRO A 1 94 ? 20.857 6.245 -12.583 1.00 92.94 94 PRO A C 1
ATOM 755 O O . PRO A 1 94 ? 20.739 6.721 -13.715 1.00 92.94 94 PRO A O 1
ATOM 758 N N . LYS A 1 95 ? 21.100 4.949 -12.331 1.00 91.12 95 LYS A N 1
ATOM 759 C CA . LYS A 1 95 ? 21.402 3.920 -13.337 1.00 91.12 95 LYS A CA 1
ATOM 760 C C . LYS A 1 95 ? 20.146 3.340 -13.980 1.00 91.12 95 LYS A C 1
ATOM 762 O O . LYS A 1 95 ? 20.071 3.233 -15.196 1.00 91.12 95 LYS A O 1
ATOM 767 N N . HIS A 1 96 ? 19.158 2.973 -13.167 1.00 88.25 96 HIS A N 1
ATOM 768 C CA . HIS A 1 96 ? 17.994 2.207 -13.629 1.00 88.25 96 HIS A CA 1
ATOM 769 C C . HIS A 1 96 ? 16.720 3.040 -13.779 1.00 88.25 96 HIS A C 1
ATOM 771 O O . HIS A 1 96 ? 15.721 2.535 -14.287 1.00 88.25 96 HIS A O 1
ATOM 777 N N . LYS A 1 97 ? 16.726 4.292 -13.298 1.00 90.38 97 LYS A N 1
ATOM 778 C CA . LYS A 1 97 ? 15.547 5.174 -13.207 1.00 90.38 97 LYS A CA 1
ATOM 779 C C . LYS A 1 97 ? 14.351 4.513 -12.501 1.00 90.38 97 LYS A C 1
ATOM 781 O O . LYS A 1 97 ? 13.198 4.842 -12.761 1.00 90.38 97 LYS A O 1
ATOM 786 N N . LEU A 1 98 ? 14.627 3.561 -11.607 1.00 89.06 98 LEU A N 1
ATOM 787 C CA . LEU A 1 98 ? 13.634 2.779 -10.880 1.00 89.06 98 LEU A CA 1
ATOM 788 C C . LEU A 1 98 ? 14.218 2.313 -9.546 1.00 89.06 98 LEU A C 1
ATOM 790 O O . LEU A 1 98 ? 15.339 1.813 -9.498 1.00 89.06 98 LEU A O 1
ATOM 794 N N . CYS A 1 99 ? 13.426 2.410 -8.480 1.00 91.38 99 CYS A N 1
ATOM 795 C CA . CYS A 1 99 ? 13.751 1.799 -7.195 1.00 91.38 99 CYS A CA 1
ATOM 796 C C . CYS A 1 99 ? 12.964 0.507 -6.998 1.00 91.38 99 CYS A C 1
ATOM 798 O O . CYS A 1 99 ? 11.766 0.434 -7.295 1.00 91.38 99 CYS A O 1
ATOM 800 N N . ARG A 1 100 ? 13.641 -0.519 -6.474 1.00 88.75 100 ARG A N 1
ATOM 801 C CA . ARG A 1 100 ? 12.979 -1.741 -6.009 1.00 88.75 100 ARG A CA 1
ATOM 802 C C . ARG A 1 100 ? 12.056 -1.383 -4.848 1.00 88.75 100 ARG A C 1
ATOM 804 O O . ARG A 1 100 ? 12.367 -0.489 -4.067 1.00 88.75 100 ARG A O 1
ATOM 811 N N . ARG A 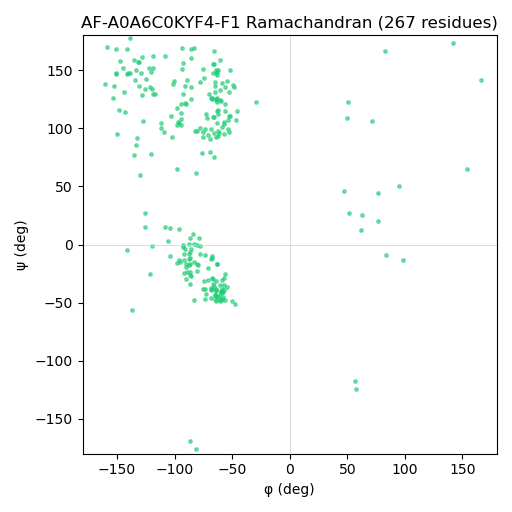1 101 ? 10.928 -2.087 -4.741 1.00 91.94 101 ARG A N 1
ATOM 812 C CA . ARG A 1 101 ? 9.894 -1.828 -3.727 1.00 91.94 101 ARG A CA 1
ATOM 813 C C . ARG A 1 101 ? 9.461 -3.129 -3.071 1.00 91.94 101 ARG A C 1
ATOM 815 O O . ARG A 1 101 ? 9.495 -4.177 -3.722 1.00 91.94 101 ARG A O 1
ATOM 822 N N . ALA A 1 102 ? 9.037 -3.064 -1.814 1.00 94.44 102 ALA A N 1
ATOM 823 C CA . ALA A 1 102 ? 8.574 -4.243 -1.098 1.00 94.44 102 ALA A CA 1
ATOM 824 C C . ALA A 1 102 ? 7.327 -4.851 -1.757 1.00 94.44 102 ALA A C 1
ATOM 826 O O . ALA A 1 102 ? 6.501 -4.128 -2.322 1.00 94.44 102 ALA A O 1
ATOM 827 N N . GLN A 1 103 ? 7.176 -6.170 -1.662 1.00 95.88 103 GLN A N 1
ATOM 828 C CA . GLN A 1 103 ? 6.007 -6.892 -2.176 1.00 95.88 103 GLN A CA 1
ATOM 829 C C . GLN A 1 103 ? 5.439 -7.806 -1.084 1.00 95.88 103 GLN A C 1
ATOM 831 O O . GLN A 1 103 ? 6.209 -8.315 -0.263 1.00 95.88 103 GLN A O 1
ATOM 836 N N . PRO A 1 104 ? 4.114 -8.031 -1.058 1.00 97.81 104 PRO A N 1
ATOM 837 C CA . PRO A 1 104 ? 3.508 -8.976 -0.139 1.00 97.81 104 PRO A CA 1
ATOM 838 C C . PRO A 1 104 ? 3.974 -10.402 -0.454 1.00 97.81 104 PRO A C 1
ATOM 840 O O . PRO A 1 104 ? 3.992 -10.847 -1.607 1.00 97.81 104 PRO A O 1
ATOM 843 N N . GLY A 1 105 ? 4.305 -11.136 0.600 1.00 97.62 105 GLY A N 1
ATOM 844 C CA . GLY A 1 105 ? 4.724 -12.532 0.567 1.00 97.62 105 GLY A CA 1
ATOM 845 C C . GLY A 1 105 ? 6.238 -12.721 0.614 1.00 97.62 105 GLY A C 1
ATOM 846 O O . GLY A 1 105 ? 6.696 -13.835 0.849 1.00 97.62 105 GLY A O 1
ATOM 847 N N . TYR A 1 106 ? 7.041 -11.672 0.408 1.00 95.81 106 TYR A N 1
ATOM 848 C CA . TYR A 1 106 ? 8.501 -11.821 0.397 1.00 95.81 106 TYR A CA 1
ATOM 849 C C . TYR A 1 106 ? 9.079 -12.094 1.786 1.00 95.81 106 TYR A C 1
ATOM 851 O O . TYR A 1 106 ? 10.066 -12.815 1.892 1.00 95.81 106 TYR A O 1
ATOM 859 N N . VAL A 1 107 ? 8.460 -11.587 2.859 1.00 95.81 107 VAL A N 1
ATOM 860 C CA . VAL A 1 107 ? 8.900 -11.909 4.230 1.00 95.81 107 VAL A CA 1
ATOM 861 C C . VAL A 1 107 ? 8.619 -13.376 4.548 1.00 95.81 107 VAL A C 1
ATOM 863 O O . VAL A 1 107 ? 9.418 -14.040 5.203 1.00 95.81 107 VAL A O 1
ATOM 866 N N . SER A 1 108 ? 7.479 -13.880 4.087 1.00 96.31 108 SER A N 1
ATOM 867 C CA . SER A 1 108 ? 7.027 -15.256 4.298 1.00 96.31 108 SER A CA 1
ATOM 868 C C . SER A 1 108 ? 7.559 -16.256 3.261 1.00 96.31 108 SER A C 1
ATOM 870 O O . SER A 1 108 ? 7.205 -17.431 3.310 1.00 96.31 108 SER A O 1
ATOM 872 N N . GLY A 1 109 ? 8.449 -15.825 2.360 1.00 95.00 109 GLY A N 1
ATOM 873 C CA . GLY A 1 109 ? 9.145 -16.703 1.415 1.00 95.00 109 GLY A CA 1
ATOM 874 C C . GLY A 1 109 ? 8.302 -17.165 0.225 1.00 95.00 109 GLY A C 1
ATOM 875 O O . GLY A 1 109 ? 8.630 -18.171 -0.403 1.00 95.00 109 GLY A O 1
ATOM 876 N N . HIS A 1 110 ? 7.220 -16.460 -0.106 1.00 95.31 110 HIS A N 1
ATOM 877 C CA . HIS A 1 110 ? 6.466 -16.743 -1.324 1.00 95.31 110 HIS A CA 1
ATOM 878 C C . HIS A 1 110 ? 7.295 -16.431 -2.580 1.00 95.31 110 HIS A C 1
ATOM 880 O O . HIS A 1 110 ? 8.065 -15.466 -2.590 1.00 95.31 110 HIS A O 1
ATOM 886 N N . PRO A 1 111 ? 7.094 -17.181 -3.679 1.00 94.75 111 PRO A N 1
ATOM 887 C CA . PRO A 1 111 ? 7.787 -16.922 -4.937 1.00 94.75 111 PRO A CA 1
ATOM 888 C C . PRO A 1 111 ? 7.367 -15.580 -5.554 1.00 94.75 111 PRO A C 1
ATOM 890 O O . PRO A 1 111 ? 6.330 -15.010 -5.188 1.00 94.75 111 PRO A O 1
ATOM 893 N N . LEU A 1 112 ? 8.142 -15.116 -6.543 1.00 95.06 112 LEU A N 1
ATOM 894 C CA . LEU A 1 112 ? 7.771 -13.987 -7.403 1.00 95.06 112 LEU A CA 1
ATOM 895 C C . LEU A 1 112 ? 6.351 -14.162 -7.946 1.00 95.06 112 LEU A C 1
ATOM 897 O O . LEU A 1 112 ? 5.978 -15.253 -8.377 1.00 95.06 112 LEU A O 1
ATOM 901 N N . LEU A 1 113 ? 5.586 -13.070 -7.943 1.00 95.81 113 LEU A N 1
ATOM 902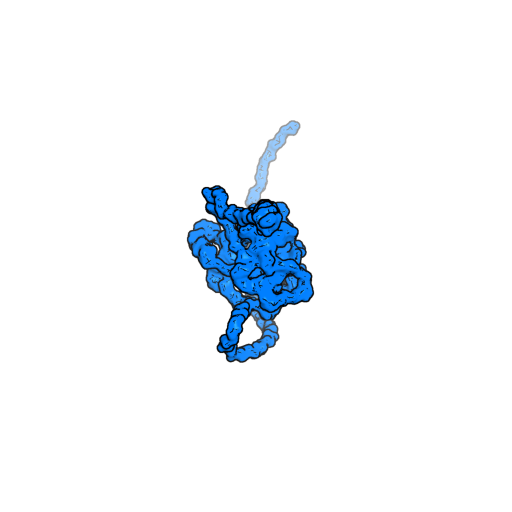 C CA . LEU A 1 113 ? 4.268 -13.034 -8.564 1.00 95.81 113 LEU A CA 1
ATOM 903 C C . LEU A 1 113 ? 4.411 -13.166 -10.082 1.00 95.81 113 LEU A C 1
ATOM 905 O O . LEU A 1 113 ? 5.107 -12.384 -10.731 1.00 95.81 113 LEU A O 1
ATOM 909 N N . LYS A 1 114 ? 3.721 -14.149 -10.645 1.00 97.31 114 LYS A N 1
ATOM 910 C CA . LYS A 1 114 ? 3.493 -14.305 -12.081 1.00 97.31 114 LYS A CA 1
ATOM 911 C C . LYS A 1 114 ? 2.164 -13.662 -12.462 1.00 97.31 114 LYS A C 1
ATOM 913 O O . LYS A 1 114 ? 1.332 -13.357 -11.613 1.00 97.31 114 LYS A O 1
ATOM 918 N N . LYS A 1 115 ? 1.917 -13.519 -13.767 1.00 96.75 115 LYS A N 1
ATOM 919 C CA . LYS A 1 115 ? 0.668 -12.953 -14.301 1.00 96.75 115 LYS A CA 1
ATOM 920 C C . LYS A 1 115 ? -0.575 -13.572 -13.639 1.00 96.75 115 LYS A C 1
ATOM 922 O O . LYS A 1 115 ? -1.380 -12.843 -13.090 1.00 96.75 115 LYS A O 1
ATOM 927 N N . GLY A 1 116 ? -0.691 -14.899 -13.586 1.00 97.12 116 GLY A N 1
ATOM 928 C CA . GLY A 1 116 ? -1.859 -15.577 -12.997 1.00 97.12 116 GLY A CA 1
ATOM 929 C C . GLY A 1 116 ? -2.035 -15.422 -11.478 1.00 97.12 116 GLY A C 1
ATOM 930 O O . GLY A 1 116 ? -3.087 -15.792 -10.954 1.00 97.12 116 GLY A O 1
ATOM 931 N N . ASP A 1 117 ? -1.039 -14.872 -10.780 1.00 98.00 117 ASP A N 1
ATOM 932 C CA . ASP A 1 117 ? -1.005 -14.792 -9.319 1.00 98.00 117 ASP A CA 1
ATOM 933 C C . ASP A 1 117 ? -1.718 -13.547 -8.771 1.00 98.00 117 ASP A C 1
ATOM 935 O O . ASP A 1 117 ? -2.059 -13.496 -7.586 1.00 98.00 117 ASP A O 1
ATOM 939 N N . TYR A 1 118 ? -1.973 -12.541 -9.611 1.00 98.44 118 TYR A N 1
ATOM 940 C CA . TYR A 1 118 ? -2.684 -11.322 -9.224 1.00 98.44 118 TYR A CA 1
ATOM 941 C C . TYR A 1 118 ? -4.187 -11.592 -9.100 1.00 98.44 118 TYR A C 1
ATOM 943 O O . TYR A 1 118 ? -4.963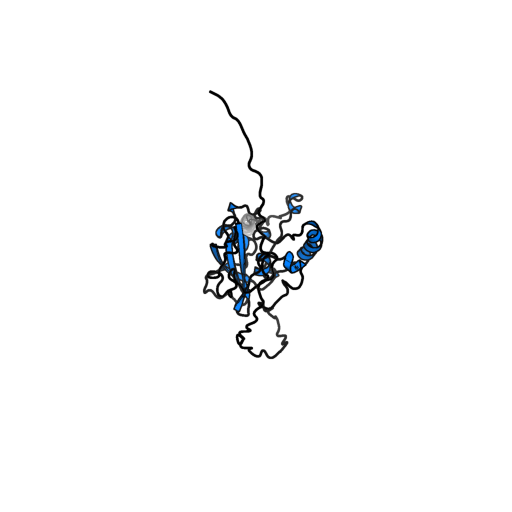 -11.289 -10.007 1.00 98.44 118 TYR A O 1
ATOM 951 N N . LYS A 1 119 ? -4.577 -12.197 -7.974 1.00 98.25 119 LYS A N 1
ATOM 952 C CA . LYS A 1 119 ? -5.957 -12.527 -7.583 1.00 98.25 119 LYS A CA 1
ATOM 953 C C . LYS A 1 119 ? -6.141 -12.281 -6.091 1.00 98.25 119 LYS A C 1
ATOM 955 O O . LYS A 1 119 ? -5.212 -12.527 -5.312 1.00 98.25 119 LYS A O 1
ATOM 960 N N . CYS A 1 120 ? -7.337 -11.868 -5.677 1.00 98.62 120 CYS A N 1
ATOM 961 C CA . CYS A 1 120 ? -7.600 -11.541 -4.273 1.00 98.62 120 CYS A CA 1
ATOM 962 C C . CYS A 1 120 ? -7.162 -12.609 -3.250 1.00 98.62 120 CYS A C 1
ATOM 964 O O . CYS A 1 120 ? -6.469 -12.230 -2.303 1.00 98.62 120 CYS A O 1
ATOM 966 N N . PRO A 1 121 ? -7.481 -13.914 -3.403 1.00 98.50 121 PRO A N 1
ATOM 967 C CA . PRO A 1 121 ? -7.081 -14.922 -2.418 1.00 98.50 121 PRO A CA 1
ATOM 968 C C . PRO A 1 121 ? -5.564 -15.011 -2.234 1.00 98.50 121 PRO A C 1
ATOM 970 O O . PRO A 1 121 ? -5.079 -15.103 -1.109 1.00 98.50 121 PRO A O 1
ATOM 973 N N . ASN A 1 122 ? -4.805 -14.926 -3.328 1.00 98.62 122 ASN A N 1
ATOM 974 C CA . ASN A 1 122 ? -3.354 -15.060 -3.283 1.00 98.62 122 ASN A CA 1
ATOM 975 C C . ASN A 1 122 ? -2.680 -13.816 -2.691 1.00 98.62 122 ASN A C 1
ATOM 977 O O . ASN A 1 122 ? -1.840 -13.943 -1.801 1.00 98.62 122 ASN A O 1
ATOM 981 N N . ILE A 1 123 ? -3.068 -12.613 -3.133 1.00 98.81 123 ILE A N 1
ATOM 982 C CA . ILE A 1 123 ? -2.477 -11.381 -2.590 1.00 98.81 123 ILE A CA 1
ATOM 983 C C . ILE A 1 123 ? -2.832 -11.229 -1.110 1.00 98.81 123 ILE A C 1
ATOM 985 O O . ILE A 1 123 ? -1.937 -10.967 -0.313 1.00 98.81 123 ILE A O 1
ATOM 989 N N . MET A 1 124 ? -4.086 -11.492 -0.726 1.00 98.81 124 MET A N 1
ATOM 990 C CA . MET A 1 124 ? -4.506 -11.468 0.677 1.00 98.81 124 MET A CA 1
ATOM 991 C C . MET A 1 124 ? -3.702 -12.460 1.524 1.00 98.81 124 MET A C 1
ATOM 993 O O . MET A 1 124 ? -3.183 -12.087 2.574 1.00 98.81 124 MET A O 1
ATOM 997 N N . LYS A 1 125 ? -3.544 -13.708 1.060 1.00 98.69 125 LYS A N 1
ATOM 998 C CA . LYS A 1 125 ? -2.743 -14.719 1.763 1.00 98.69 125 LYS A CA 1
ATOM 999 C C . LYS A 1 125 ? -1.311 -14.233 1.996 1.00 98.69 125 LYS A C 1
ATOM 1001 O O . LYS A 1 125 ? -0.817 -14.300 3.115 1.00 98.69 125 LYS A O 1
ATOM 1006 N N . ARG A 1 126 ? -0.671 -13.687 0.962 1.00 98.62 126 ARG A N 1
ATOM 1007 C CA . ARG A 1 126 ? 0.683 -13.119 1.040 1.00 98.62 126 ARG A CA 1
ATOM 1008 C C . ARG A 1 126 ? 0.783 -11.963 2.041 1.00 98.62 126 ARG A C 1
ATOM 1010 O O . ARG A 1 126 ? 1.761 -11.895 2.782 1.00 98.62 126 ARG A O 1
ATOM 1017 N N . THR A 1 127 ? -0.219 -11.080 2.099 1.00 98.69 127 THR A N 1
ATOM 1018 C CA . THR A 1 127 ? -0.290 -9.991 3.092 1.00 98.69 127 THR A CA 1
ATOM 1019 C C . THR A 1 127 ? -0.320 -10.531 4.522 1.00 98.69 127 THR A C 1
ATOM 1021 O O . THR A 1 127 ? 0.426 -10.045 5.374 1.00 98.69 127 THR A O 1
ATOM 1024 N N . LEU A 1 128 ? -1.188 -11.515 4.780 1.00 98.75 128 LEU A N 1
ATOM 1025 C CA . LEU A 1 128 ? -1.432 -12.068 6.115 1.00 98.75 128 LEU A CA 1
ATOM 1026 C C . LEU A 1 128 ? -0.276 -12.963 6.588 1.00 98.75 128 LEU A C 1
ATOM 1028 O O . LEU A 1 128 ? 0.130 -12.871 7.745 1.00 98.75 128 LEU A O 1
ATOM 1032 N N . ASP A 1 129 ? 0.321 -13.754 5.693 1.00 98.50 129 ASP A N 1
ATOM 1033 C CA . ASP A 1 129 ? 1.500 -14.572 6.007 1.00 98.50 129 ASP A CA 1
ATOM 1034 C C . ASP A 1 129 ? 2.713 -13.692 6.376 1.00 98.50 129 ASP A C 1
ATOM 1036 O O . ASP A 1 129 ? 3.460 -13.988 7.318 1.00 98.50 129 ASP A O 1
ATOM 1040 N N . ASP A 1 130 ? 2.902 -12.566 5.675 1.00 98.25 130 ASP A N 1
ATOM 1041 C CA . ASP A 1 130 ? 3.924 -11.577 6.026 1.00 98.25 130 ASP A CA 1
ATOM 1042 C C . ASP A 1 130 ? 3.620 -10.893 7.364 1.00 98.25 130 ASP A C 1
ATOM 1044 O O . ASP A 1 130 ? 4.544 -10.574 8.111 1.00 98.25 130 ASP A O 1
ATOM 1048 N N . ASN A 1 131 ? 2.354 -10.677 7.711 1.00 98.50 131 ASN A N 1
ATOM 1049 C CA . ASN A 1 131 ? 1.958 -9.850 8.847 1.00 98.50 131 ASN A CA 1
ATOM 1050 C C . ASN A 1 131 ? 0.884 -10.542 9.704 1.00 98.50 131 ASN A C 1
ATOM 1052 O O . ASN A 1 131 ? -0.295 -10.228 9.562 1.00 98.50 131 ASN A O 1
ATOM 1056 N N . PRO A 1 132 ? 1.266 -11.407 10.664 1.00 97.62 132 PRO A N 1
ATOM 1057 C CA . PRO A 1 132 ? 0.313 -12.205 11.446 1.00 97.62 132 PRO A CA 1
ATOM 1058 C C . PRO A 1 132 ? -0.573 -11.387 12.401 1.00 97.62 132 PRO A C 1
ATOM 1060 O O . PRO A 1 132 ? -1.529 -11.915 12.953 1.00 97.62 132 PRO A O 1
ATOM 1063 N N . ASN A 1 133 ? -0.257 -10.106 12.614 1.00 98.38 133 ASN A N 1
ATOM 1064 C CA . ASN A 1 133 ? -1.075 -9.180 13.403 1.00 98.38 133 ASN A CA 1
ATOM 1065 C C . ASN A 1 133 ? -2.070 -8.384 12.538 1.00 98.38 133 ASN A C 1
ATOM 1067 O O . ASN A 1 133 ? -2.815 -7.566 13.066 1.00 98.38 133 ASN A O 1
ATOM 1071 N N . ILE A 1 134 ? -2.057 -8.568 11.214 1.00 98.75 134 ILE A N 1
ATOM 1072 C CA . ILE A 1 134 ? -3.076 -8.028 10.314 1.00 98.75 134 ILE A CA 1
ATOM 1073 C C . ILE A 1 134 ? -4.163 -9.085 10.166 1.00 98.75 134 ILE A C 1
ATOM 1075 O O . ILE A 1 134 ? -3.861 -10.260 9.981 1.00 98.75 134 ILE A O 1
ATOM 1079 N N . TYR A 1 135 ? -5.425 -8.671 10.211 1.00 98.69 135 TYR A N 1
ATOM 1080 C CA . TYR A 1 135 ? -6.558 -9.572 10.013 1.00 98.69 135 TYR A CA 1
ATOM 1081 C C . TYR A 1 135 ? -7.636 -8.921 9.153 1.00 98.69 135 TYR A C 1
ATOM 1083 O O . TYR A 1 135 ? -7.811 -7.698 9.153 1.00 98.69 135 TYR A O 1
ATOM 1091 N N . LYS A 1 136 ? -8.331 -9.759 8.379 1.00 98.62 136 LYS A N 1
ATOM 1092 C CA . LYS A 1 136 ? -9.426 -9.345 7.501 1.00 98.62 136 LYS A CA 1
ATOM 1093 C C . LYS A 1 136 ? -10.671 -9.042 8.331 1.00 98.62 136 LYS A C 1
ATOM 1095 O O . LYS A 1 136 ? -10.945 -9.727 9.310 1.00 98.62 136 LYS A O 1
ATOM 1100 N N . ILE A 1 137 ? -11.416 -8.028 7.910 1.00 98.62 137 ILE A N 1
ATOM 1101 C CA . ILE A 1 137 ? -12.647 -7.574 8.556 1.00 98.62 137 ILE A CA 1
ATOM 1102 C C . ILE A 1 137 ? -13.685 -7.166 7.509 1.00 98.62 137 ILE A C 1
ATOM 1104 O O . ILE A 1 137 ? -13.357 -6.928 6.339 1.00 98.62 137 ILE A O 1
ATOM 1108 N N . ASP A 1 138 ? -14.913 -6.968 7.970 1.00 97.50 138 ASP A N 1
ATOM 1109 C CA . ASP A 1 138 ? -15.997 -6.432 7.155 1.00 97.50 138 ASP A CA 1
ATOM 1110 C C . ASP A 1 138 ? -15.978 -4.895 7.067 1.00 97.50 138 ASP A C 1
ATOM 1112 O O . ASP A 1 138 ? -15.270 -4.171 7.784 1.00 97.50 138 ASP A O 1
ATOM 1116 N N . GLU A 1 139 ? -16.793 -4.362 6.159 1.00 97.19 139 GLU A N 1
ATOM 1117 C CA . GLU A 1 139 ? -16.870 -2.931 5.842 1.00 97.19 139 GLU A CA 1
ATOM 1118 C C . GLU A 1 139 ? -17.224 -2.056 7.050 1.00 97.19 139 GLU A C 1
ATOM 1120 O O . GLU A 1 139 ? -16.609 -1.006 7.248 1.00 97.19 139 GLU A O 1
ATOM 1125 N N . ASN A 1 140 ? -18.122 -2.530 7.913 1.00 96.81 140 ASN A N 1
ATOM 1126 C CA . ASN A 1 140 ? -18.607 -1.774 9.071 1.00 96.81 140 ASN A CA 1
ATOM 1127 C C . ASN A 1 140 ? -17.799 -2.033 10.351 1.00 96.81 140 ASN A C 1
ATOM 1129 O O . ASN A 1 140 ? -17.970 -1.327 11.343 1.00 96.81 140 ASN A O 1
ATOM 1133 N N . HIS A 1 141 ? -16.879 -3.003 10.332 1.00 98.06 141 HIS A N 1
ATOM 1134 C CA . HIS A 1 141 ? -16.065 -3.332 11.497 1.00 98.06 141 HIS A CA 1
ATOM 1135 C C . HIS A 1 141 ? -15.140 -2.164 11.876 1.00 98.06 141 HIS A C 1
ATOM 1137 O O . HIS A 1 141 ? -14.425 -1.615 11.022 1.00 98.06 141 HIS A O 1
ATOM 1143 N N . LYS A 1 142 ? -15.138 -1.807 13.163 1.00 97.31 142 LYS A N 1
ATOM 1144 C CA . LYS A 1 142 ? -14.244 -0.806 13.755 1.00 97.31 142 LYS A CA 1
ATOM 1145 C C . LYS A 1 142 ? -13.026 -1.516 14.345 1.00 97.31 142 LYS A C 1
ATOM 1147 O O . LYS A 1 142 ? -13.177 -2.361 15.215 1.00 97.31 142 LYS A O 1
ATOM 1152 N N . CYS A 1 143 ? -11.832 -1.169 13.870 1.00 97.94 143 CYS A N 1
ATOM 1153 C CA . CYS A 1 143 ? -10.593 -1.702 14.433 1.00 97.94 143 CYS A CA 1
ATOM 1154 C C . CYS A 1 143 ? -10.412 -1.254 15.887 1.00 97.94 143 CYS A C 1
ATOM 1156 O O . CYS A 1 143 ? -10.837 -0.157 16.256 1.00 97.94 143 CYS A O 1
ATOM 1158 N N . SER A 1 144 ? -9.739 -2.078 16.692 1.00 96.56 144 SER A N 1
ATOM 1159 C CA . SER A 1 144 ? -9.336 -1.681 18.042 1.00 96.56 144 SER A CA 1
ATOM 1160 C C . SER A 1 144 ? -8.394 -0.466 18.009 1.00 96.56 144 SER A C 1
ATOM 1162 O O . SER A 1 144 ? -7.722 -0.253 16.997 1.00 96.56 144 SER A O 1
ATOM 1164 N N . PRO A 1 145 ? -8.261 0.306 19.106 1.00 94.94 145 PRO A N 1
ATOM 1165 C CA . PRO A 1 145 ? -7.377 1.477 19.149 1.00 94.94 145 PRO A CA 1
ATOM 1166 C C . PRO A 1 145 ? -5.912 1.186 18.795 1.00 94.94 145 PRO A C 1
ATOM 1168 O O . PRO A 1 145 ? -5.215 2.060 18.290 1.00 94.94 145 PRO A O 1
ATOM 1171 N N . SER A 1 146 ? -5.440 -0.051 18.987 1.00 96.44 146 SER A N 1
ATOM 1172 C CA . SER A 1 146 ? -4.085 -0.479 18.610 1.00 96.44 146 SER A CA 1
ATOM 1173 C C . SER A 1 146 ? -3.907 -0.757 17.111 1.00 96.44 146 SER A C 1
ATOM 1175 O O . SER A 1 146 ? -2.798 -1.087 16.680 1.00 96.44 146 SER A O 1
ATOM 1177 N N . HIS A 1 147 ? -4.969 -0.620 16.313 1.00 98.19 147 HIS A N 1
ATOM 1178 C CA . HIS A 1 147 ? -4.990 -0.855 14.875 1.00 98.19 147 HIS A CA 1
ATOM 1179 C C . HIS A 1 147 ? -5.637 0.320 14.124 1.00 98.19 147 HIS A C 1
ATOM 1181 O O . HIS A 1 147 ? -6.441 1.076 14.664 1.00 98.19 147 HIS A O 1
ATOM 1187 N N . TYR A 1 148 ? -5.305 0.458 12.846 1.00 98.31 148 TYR A N 1
ATOM 1188 C CA . TYR A 1 148 ? -6.017 1.316 11.898 1.00 98.31 148 TYR A CA 1
ATOM 1189 C C . TYR A 1 148 ? -6.598 0.470 10.765 1.00 98.31 148 TYR A C 1
ATOM 1191 O O . TYR A 1 148 ? -6.205 -0.680 10.557 1.00 98.31 148 TYR A O 1
ATOM 1199 N N . LYS A 1 149 ? -7.562 1.031 10.033 1.00 98.75 149 LYS A N 1
ATOM 1200 C CA . LYS A 1 149 ? -8.257 0.322 8.954 1.00 98.75 149 LYS A CA 1
ATOM 1201 C C . LYS A 1 149 ? -7.522 0.506 7.627 1.00 98.75 149 LYS A C 1
ATOM 1203 O O . LYS A 1 149 ? -7.048 1.594 7.312 1.00 98.75 149 LYS A O 1
ATOM 1208 N N . GLY A 1 150 ? -7.468 -0.538 6.817 1.00 98.81 150 GLY A N 1
ATOM 1209 C CA . GLY A 1 150 ? -6.981 -0.487 5.444 1.00 98.81 150 GLY A CA 1
ATOM 1210 C C . GLY A 1 150 ? -7.841 -1.325 4.503 1.00 98.81 150 GLY A C 1
ATOM 1211 O O . GLY A 1 150 ? -8.813 -1.950 4.932 1.00 98.81 150 GLY A O 1
ATOM 1212 N N . ALA A 1 151 ? -7.510 -1.317 3.215 1.00 98.94 151 ALA A N 1
ATOM 1213 C CA . ALA A 1 151 ? -8.206 -2.110 2.203 1.00 98.94 151 ALA A CA 1
ATOM 1214 C C . ALA A 1 151 ? -7.246 -2.609 1.121 1.00 98.94 151 ALA A C 1
ATOM 1216 O O . ALA A 1 151 ? -6.247 -1.950 0.828 1.00 98.94 151 ALA A O 1
ATOM 1217 N N . LEU A 1 152 ? -7.585 -3.748 0.518 1.00 98.94 152 LEU A N 1
ATOM 1218 C CA . LEU A 1 152 ? -6.845 -4.367 -0.582 1.00 98.94 152 LEU A CA 1
ATOM 1219 C C . LEU A 1 152 ? -7.752 -4.532 -1.806 1.00 98.94 152 LEU A C 1
ATOM 1221 O O . LEU A 1 152 ? -8.885 -5.010 -1.701 1.00 98.94 152 LEU A O 1
ATOM 1225 N N . VAL A 1 153 ? -7.216 -4.181 -2.970 1.00 98.88 153 VAL A N 1
ATOM 1226 C CA . VAL A 1 153 ? -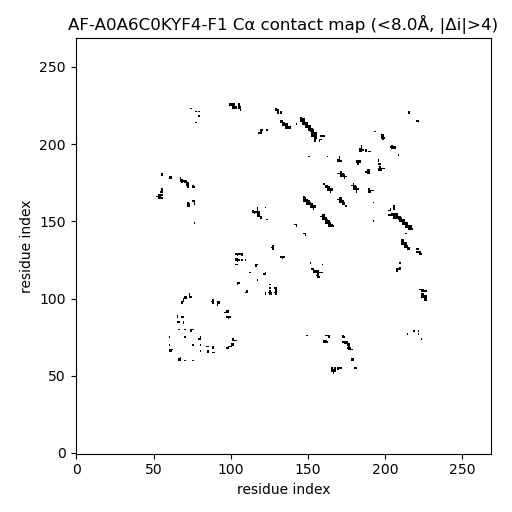7.839 -4.378 -4.281 1.00 98.88 153 VAL A CA 1
ATOM 1227 C C . VAL A 1 153 ? -6.847 -5.013 -5.247 1.00 98.88 153 VAL A C 1
ATOM 1229 O O . VAL A 1 153 ? -5.632 -4.907 -5.069 1.00 98.88 153 VAL A O 1
ATOM 1232 N N . VAL A 1 154 ? -7.359 -5.663 -6.285 1.00 98.81 154 VAL A N 1
ATOM 1233 C CA . VAL A 1 154 ? -6.543 -6.334 -7.300 1.00 98.81 154 VAL A CA 1
ATOM 1234 C C . VAL A 1 154 ? -7.004 -5.930 -8.695 1.00 98.81 154 VAL A C 1
ATOM 1236 O O . VAL A 1 154 ? -8.201 -5.862 -8.977 1.00 98.81 154 VAL A O 1
ATOM 1239 N N . ALA A 1 155 ? -6.025 -5.657 -9.558 1.00 98.44 155 ALA A N 1
ATOM 1240 C CA . ALA A 1 155 ? -6.176 -5.599 -11.002 1.00 98.44 155 ALA A CA 1
ATOM 1241 C C . ALA A 1 155 ? -5.797 -6.980 -11.549 1.00 98.44 155 ALA A C 1
ATOM 1243 O O . ALA A 1 155 ? -4.604 -7.313 -11.584 1.00 98.44 155 ALA A O 1
ATOM 1244 N N . PRO A 1 156 ? -6.779 -7.819 -11.925 1.00 97.88 156 PRO A N 1
ATOM 1245 C CA . PRO A 1 156 ? -6.510 -9.218 -12.206 1.00 97.88 156 PRO A CA 1
ATOM 1246 C C . PRO A 1 156 ? -5.487 -9.387 -13.309 1.00 97.88 156 PRO A C 1
ATOM 1248 O O . PRO A 1 156 ? -5.507 -8.681 -14.317 1.00 97.88 156 PRO A O 1
ATOM 1251 N N . ASN A 1 157 ? -4.597 -10.349 -13.110 1.00 96.69 157 ASN A N 1
ATOM 1252 C CA . ASN A 1 157 ? -3.496 -10.633 -14.018 1.00 96.69 157 ASN A CA 1
ATOM 1253 C C . ASN A 1 157 ? -2.480 -9.498 -14.221 1.00 96.69 157 ASN A C 1
ATOM 1255 O O . ASN A 1 157 ? -1.682 -9.565 -15.160 1.00 96.69 157 ASN A O 1
ATOM 1259 N N . ARG A 1 158 ? -2.509 -8.448 -13.393 1.00 97.06 158 ARG A N 1
ATOM 1260 C CA . ARG A 1 158 ? -1.646 -7.288 -13.600 1.00 97.06 158 ARG A CA 1
ATOM 1261 C C . ARG A 1 158 ? -0.997 -6.749 -12.341 1.00 97.06 158 ARG A C 1
ATOM 1263 O O . ARG A 1 158 ? 0.216 -6.567 -12.348 1.00 97.06 158 ARG A O 1
ATOM 1270 N N . ASP A 1 159 ? -1.793 -6.396 -11.339 1.00 97.94 159 ASP A N 1
ATOM 1271 C CA . ASP A 1 159 ? -1.297 -5.639 -10.192 1.00 97.94 159 ASP A CA 1
ATOM 1272 C C . ASP A 1 159 ? -2.206 -5.786 -8.964 1.00 97.94 159 ASP A C 1
ATOM 1274 O O . ASP A 1 159 ? -3.318 -6.313 -9.032 1.00 97.94 159 ASP A O 1
ATOM 1278 N N . TYR A 1 160 ? -1.738 -5.300 -7.824 1.00 98.56 160 TYR A N 1
ATOM 1279 C CA . TYR A 1 160 ? -2.523 -5.146 -6.606 1.00 98.56 160 TYR A CA 1
ATOM 1280 C C . TYR A 1 160 ? -2.373 -3.723 -6.074 1.00 98.56 160 TYR A C 1
ATOM 1282 O O . TYR A 1 160 ? -1.420 -3.017 -6.397 1.00 98.56 160 TYR A O 1
ATOM 1290 N N . HIS A 1 161 ? -3.289 -3.293 -5.212 1.00 98.75 161 HIS A N 1
ATOM 1291 C CA . HIS A 1 161 ? -3.187 -1.969 -4.617 1.00 98.75 161 HIS A CA 1
ATOM 1292 C C . HIS A 1 161 ? -3.811 -1.902 -3.227 1.00 98.75 161 HIS A C 1
ATOM 1294 O O . HIS A 1 161 ? -4.789 -2.588 -2.933 1.00 98.75 161 HIS A O 1
ATOM 1300 N N . TYR A 1 162 ? -3.228 -1.071 -2.365 1.00 98.88 162 TYR A N 1
ATOM 1301 C CA . TYR A 1 162 ? -3.656 -0.922 -0.977 1.00 98.88 162 TYR A CA 1
ATOM 1302 C C . TYR A 1 162 ? -4.075 0.514 -0.657 1.00 98.88 162 TYR A C 1
ATOM 1304 O O . TYR A 1 162 ? -3.499 1.479 -1.168 1.00 98.88 162 TYR A O 1
ATOM 1312 N N . TYR A 1 163 ? -5.033 0.628 0.259 1.00 98.88 163 TYR A N 1
ATOM 1313 C CA . TYR A 1 163 ? -5.525 1.878 0.835 1.00 98.88 163 TYR A CA 1
ATOM 1314 C C . TYR A 1 163 ? -5.362 1.866 2.351 1.00 98.88 163 TYR A C 1
ATOM 1316 O O . TYR A 1 163 ? -5.455 0.809 2.981 1.00 98.88 163 TYR A O 1
ATOM 1324 N N . ARG A 1 164 ? -5.208 3.049 2.943 1.00 98.56 164 ARG A N 1
ATOM 1325 C CA . ARG A 1 164 ? -5.140 3.255 4.392 1.00 98.56 164 ARG A CA 1
ATOM 1326 C C . ARG A 1 164 ? -6.174 4.288 4.823 1.00 98.56 164 ARG A C 1
ATOM 1328 O O . ARG A 1 164 ? -6.276 5.343 4.199 1.00 98.56 164 ARG A O 1
ATOM 1335 N N . LYS A 1 165 ? -6.919 3.992 5.886 1.00 98.50 165 LYS A N 1
ATOM 1336 C CA . LYS A 1 165 ? -7.758 4.963 6.586 1.00 98.50 165 LYS A CA 1
ATOM 1337 C C . LYS A 1 165 ? -6.928 5.594 7.699 1.00 98.50 165 LYS A C 1
ATOM 1339 O O . LYS A 1 165 ? -6.395 4.876 8.543 1.00 98.50 165 LYS A O 1
ATOM 1344 N N . ASN A 1 166 ? -6.797 6.910 7.653 1.00 97.88 166 ASN A N 1
ATOM 1345 C CA . ASN A 1 166 ? -6.051 7.701 8.624 1.00 97.88 166 ASN A CA 1
ATOM 1346 C C . ASN A 1 166 ? -6.938 8.051 9.838 1.00 97.88 166 ASN A C 1
ATOM 1348 O O . ASN A 1 166 ? -8.157 7.860 9.807 1.00 97.88 166 ASN A O 1
ATOM 1352 N N . ASP A 1 167 ? -6.328 8.565 10.905 1.00 96.94 167 ASP A N 1
ATOM 1353 C CA . ASP A 1 167 ? -6.992 8.928 12.167 1.00 96.94 167 ASP A CA 1
ATOM 1354 C C . ASP A 1 167 ? -7.876 10.175 12.038 1.00 96.94 167 ASP A C 1
ATOM 1356 O O . ASP A 1 167 ? -8.820 10.353 12.801 1.00 96.94 167 ASP A O 1
ATOM 1360 N N . ASP A 1 168 ? -7.632 10.996 11.016 1.00 96.31 168 ASP A N 1
ATOM 1361 C CA . ASP A 1 168 ? -8.519 12.085 10.589 1.00 96.31 168 ASP A CA 1
ATOM 1362 C C . ASP A 1 168 ? -9.724 11.596 9.756 1.00 96.31 168 ASP A C 1
ATOM 1364 O O . ASP A 1 168 ? -10.501 12.394 9.238 1.00 96.31 168 ASP A O 1
ATOM 1368 N N . GLY A 1 169 ? -9.897 10.277 9.622 1.00 96.50 169 GLY A N 1
ATOM 1369 C CA . GLY A 1 169 ? -11.029 9.647 8.947 1.00 96.50 169 GLY A CA 1
ATOM 1370 C C . GLY A 1 169 ? -10.891 9.539 7.429 1.00 96.50 169 GLY A C 1
ATOM 1371 O O . GLY A 1 169 ? -11.688 8.823 6.812 1.00 96.50 169 GLY A O 1
ATOM 1372 N N . GLN A 1 170 ? -9.877 10.171 6.831 1.00 98.38 170 GLN A N 1
ATOM 1373 C CA . GLN A 1 170 ? -9.676 10.174 5.384 1.00 98.38 170 GLN A CA 1
ATOM 1374 C C . GLN A 1 170 ? -9.068 8.858 4.892 1.00 98.38 170 GLN A C 1
ATOM 1376 O O . GLN A 1 170 ? -8.150 8.297 5.499 1.00 98.38 170 GLN A O 1
ATOM 1381 N N . TRP A 1 171 ? -9.547 8.376 3.745 1.00 98.75 171 TRP A N 1
ATOM 1382 C CA . TRP A 1 171 ? -8.869 7.311 3.016 1.00 98.75 171 TRP A CA 1
ATOM 1383 C C . TRP A 1 171 ? -7.805 7.892 2.099 1.00 98.75 171 TRP A C 1
ATOM 1385 O O . TRP A 1 171 ? -8.034 8.850 1.369 1.00 98.75 171 TRP A O 1
ATOM 1395 N N . THR A 1 172 ? -6.640 7.261 2.112 1.00 98.69 172 THR A N 1
ATOM 1396 C CA . THR A 1 172 ? -5.499 7.639 1.283 1.00 98.69 172 THR A CA 1
ATOM 1397 C C . THR A 1 172 ? -4.863 6.415 0.653 1.00 98.69 172 THR A C 1
ATOM 1399 O O . THR A 1 172 ? -5.014 5.281 1.122 1.00 98.69 172 THR A O 1
ATOM 1402 N N . HIS A 1 173 ? -4.125 6.640 -0.425 1.00 98.44 173 HIS A N 1
ATOM 1403 C CA . HIS A 1 173 ? -3.290 5.623 -1.045 1.00 98.44 173 HIS A CA 1
ATOM 1404 C C . HIS A 1 173 ? -2.084 6.246 -1.740 1.00 98.44 173 HIS A C 1
ATOM 1406 O O . HIS A 1 173 ? -2.027 7.456 -1.943 1.00 98.44 173 HIS A O 1
ATOM 1412 N N . LYS A 1 174 ? -1.122 5.403 -2.130 1.00 97.62 174 LYS A N 1
ATOM 1413 C CA . LYS A 1 174 ? 0.084 5.815 -2.854 1.00 97.62 174 LYS A CA 1
ATOM 1414 C C . LYS A 1 174 ? 0.273 4.985 -4.133 1.00 97.62 174 LYS A C 1
ATOM 1416 O O . LYS A 1 174 ? 0.627 3.812 -4.021 1.00 97.62 174 LYS A O 1
ATOM 1421 N N . PRO A 1 175 ? 0.029 5.536 -5.339 1.00 93.81 175 PRO A N 1
ATOM 1422 C CA . PRO A 1 175 ? 0.170 4.795 -6.597 1.00 93.81 175 PRO A CA 1
ATOM 1423 C C . PRO A 1 175 ? 1.643 4.598 -6.990 1.00 93.81 175 PRO A C 1
ATOM 1425 O O . PRO A 1 175 ? 2.248 5.442 -7.653 1.00 93.81 175 PRO A O 1
ATOM 1428 N N . GLY A 1 176 ? 2.240 3.477 -6.580 1.00 88.69 176 GLY A N 1
ATOM 1429 C CA . GLY A 1 176 ? 3.642 3.178 -6.881 1.00 88.69 176 GLY A CA 1
ATOM 1430 C C . GLY A 1 176 ? 4.579 4.287 -6.386 1.00 88.69 176 GLY A C 1
ATOM 1431 O O . GLY A 1 176 ? 4.646 4.543 -5.187 1.00 88.69 176 GLY A O 1
ATOM 1432 N N . TYR A 1 177 ? 5.283 4.944 -7.311 1.00 90.81 177 TYR A N 1
ATOM 1433 C CA . TYR A 1 177 ? 6.182 6.065 -7.016 1.00 90.81 177 TYR A CA 1
ATOM 1434 C C . TYR A 1 177 ? 5.488 7.428 -6.898 1.00 90.81 177 TYR A C 1
ATOM 1436 O O . TYR A 1 177 ? 6.070 8.374 -6.372 1.00 90.81 177 TYR A O 1
ATOM 1444 N N . LYS A 1 178 ? 4.239 7.570 -7.357 1.00 95.00 178 LYS A N 1
ATOM 1445 C CA . LYS A 1 178 ? 3.523 8.855 -7.321 1.00 95.00 178 LYS A CA 1
ATOM 1446 C C . LYS A 1 178 ? 3.248 9.296 -5.876 1.00 95.00 178 LYS A C 1
ATOM 1448 O O . LYS A 1 178 ? 3.196 8.435 -4.994 1.00 95.00 178 LYS A O 1
ATOM 1453 N N . PRO A 1 179 ? 3.078 10.602 -5.596 1.00 97.19 179 PRO A N 1
ATOM 1454 C CA . PRO A 1 179 ? 2.692 11.074 -4.268 1.00 97.19 179 PRO A CA 1
ATOM 1455 C C . PRO A 1 179 ? 1.448 10.362 -3.716 1.00 97.19 179 PRO A C 1
ATOM 1457 O O . PRO A 1 179 ? 0.581 9.939 -4.484 1.00 97.19 179 PRO A O 1
ATOM 1460 N N . SER A 1 180 ? 1.360 10.228 -2.392 1.00 97.94 180 SER A N 1
ATOM 1461 C CA . SER A 1 180 ? 0.118 9.784 -1.757 1.00 97.94 180 SER A CA 1
ATOM 1462 C C . SER A 1 180 ? -1.000 10.800 -1.977 1.00 97.94 180 SER A C 1
ATOM 1464 O O . SER A 1 180 ? -0.745 12.001 -2.036 1.00 97.94 180 SER A O 1
ATOM 1466 N N . THR A 1 181 ? -2.235 10.324 -2.079 1.00 98.12 181 THR A N 1
ATOM 1467 C CA . THR A 1 181 ? -3.403 11.158 -2.369 1.00 98.12 181 THR A CA 1
ATOM 1468 C C . THR A 1 181 ? -4.657 10.619 -1.682 1.00 98.12 181 THR A C 1
ATOM 1470 O O . THR A 1 181 ? -4.728 9.435 -1.334 1.00 98.12 181 THR A O 1
ATOM 1473 N N . VAL A 1 182 ? -5.636 11.505 -1.501 1.00 98.50 182 VAL A N 1
ATOM 1474 C CA . VAL A 1 182 ? -7.015 11.216 -1.068 1.00 98.50 182 VAL A CA 1
ATOM 1475 C C . VAL A 1 182 ? -7.959 10.964 -2.251 1.00 98.50 182 VAL A C 1
ATOM 1477 O O . VAL A 1 182 ? -9.136 10.680 -2.045 1.00 98.50 182 VAL A O 1
ATOM 1480 N N . LEU A 1 183 ? -7.466 11.108 -3.485 1.00 98.62 183 LEU A N 1
ATOM 1481 C CA . LEU A 1 183 ? -8.271 11.096 -4.706 1.00 98.62 183 LEU A CA 1
ATOM 1482 C C . LEU A 1 183 ? -8.221 9.754 -5.435 1.00 98.62 183 LEU A C 1
ATOM 1484 O O . LEU A 1 183 ? -7.161 9.148 -5.556 1.00 98.62 183 LEU A O 1
ATOM 1488 N N . ASP A 1 184 ? -9.354 9.329 -5.980 1.00 98.56 184 ASP A N 1
ATOM 1489 C CA . ASP A 1 184 ? -9.479 8.133 -6.806 1.00 98.56 184 ASP A CA 1
ATOM 1490 C C . ASP A 1 184 ? -9.060 8.369 -8.275 1.00 98.56 184 ASP A C 1
ATOM 1492 O O . ASP A 1 184 ? -8.579 9.441 -8.647 1.00 98.56 184 ASP A O 1
ATOM 1496 N N . SER A 1 185 ? -9.217 7.357 -9.136 1.00 97.94 185 SER A N 1
ATOM 1497 C CA . SER A 1 185 ? -8.836 7.459 -10.562 1.00 97.94 185 SER A CA 1
ATOM 1498 C C . SER A 1 185 ? -9.618 8.502 -11.373 1.00 97.94 185 SER A C 1
ATOM 1500 O O . SER A 1 185 ? -9.160 8.899 -12.444 1.00 97.94 185 SER A O 1
ATOM 1502 N N . LYS A 1 186 ? -10.764 8.975 -10.872 1.00 98.25 186 LYS A N 1
ATOM 1503 C CA . LYS A 1 186 ? -11.593 10.020 -11.490 1.00 98.25 186 LYS A CA 1
ATOM 1504 C C . LYS A 1 186 ? -11.447 11.375 -10.785 1.00 98.25 186 LYS A C 1
ATOM 1506 O O . LYS A 1 186 ? -12.247 12.270 -11.038 1.00 98.25 186 LYS A O 1
ATOM 1511 N N . ASN A 1 187 ? -10.427 11.541 -9.938 1.00 98.00 187 ASN A N 1
ATOM 1512 C CA . ASN A 1 187 ? -10.188 12.731 -9.114 1.00 98.00 187 ASN A CA 1
ATOM 1513 C C . ASN A 1 187 ? -11.289 13.024 -8.075 1.00 98.00 187 ASN A C 1
ATOM 1515 O O . ASN A 1 187 ? -11.429 14.167 -7.643 1.00 98.00 187 ASN A O 1
ATOM 1519 N N . ASN A 1 188 ? -12.043 12.012 -7.634 1.00 98.50 188 ASN A N 1
ATOM 1520 C CA . ASN A 1 188 ? -13.006 12.167 -6.540 1.00 98.50 188 ASN A CA 1
ATOM 1521 C C . ASN A 1 188 ? -12.374 11.795 -5.199 1.00 98.50 188 ASN A C 1
ATOM 1523 O O . ASN A 1 188 ? -11.513 10.917 -5.140 1.00 98.50 188 ASN A O 1
ATOM 1527 N N . LEU A 1 189 ? -12.835 12.407 -4.105 1.00 98.44 189 LEU A N 1
ATOM 1528 C CA . LEU A 1 189 ? -12.423 12.006 -2.758 1.00 98.44 189 LEU A CA 1
ATOM 1529 C C . LEU A 1 189 ? -12.805 10.547 -2.478 1.00 98.44 189 LEU A C 1
ATOM 1531 O O . LEU A 1 189 ? -13.946 10.125 -2.684 1.00 98.44 189 LEU A O 1
ATOM 1535 N N . ILE A 1 190 ? -11.857 9.779 -1.945 1.00 98.69 190 ILE A N 1
ATOM 1536 C CA . ILE A 1 190 ? -12.093 8.393 -1.550 1.00 98.69 190 ILE A CA 1
ATOM 1537 C C . ILE A 1 190 ? -12.831 8.392 -0.211 1.00 98.69 190 ILE A C 1
ATOM 1539 O O . ILE A 1 190 ? -12.241 8.522 0.858 1.00 98.69 190 ILE A O 1
ATOM 1543 N N . VAL A 1 191 ? -14.143 8.187 -0.260 1.00 98.06 191 VAL A N 1
ATOM 1544 C CA . VAL A 1 191 ? -14.957 7.957 0.947 1.00 98.06 191 VAL A CA 1
ATOM 1545 C C . VAL A 1 191 ? -14.957 6.473 1.324 1.00 98.06 191 VAL A C 1
ATOM 1547 O O . VAL A 1 191 ? -14.963 6.103 2.499 1.00 98.06 191 VAL A O 1
ATOM 1550 N N . ASN A 1 192 ? -14.913 5.599 0.316 1.00 98.19 192 ASN A N 1
ATOM 1551 C CA . ASN A 1 192 ? -14.929 4.154 0.486 1.00 98.19 192 ASN A CA 1
ATOM 1552 C C . ASN A 1 192 ? -14.120 3.465 -0.634 1.00 98.19 192 ASN A C 1
ATOM 1554 O O . ASN A 1 192 ? -14.553 3.495 -1.787 1.00 98.19 192 ASN A O 1
ATOM 1558 N N . PRO A 1 193 ? -13.007 2.773 -0.320 1.00 98.44 193 PRO A N 1
ATOM 1559 C CA . PRO A 1 193 ? -12.182 2.090 -1.321 1.00 98.44 193 PRO A CA 1
ATOM 1560 C C . PRO A 1 193 ? -12.912 1.049 -2.181 1.00 98.44 193 PRO A C 1
ATOM 1562 O O . PRO A 1 193 ? -12.525 0.827 -3.326 1.00 98.44 193 PRO A O 1
ATOM 1565 N N . ARG A 1 194 ? -13.974 0.411 -1.664 1.00 98.44 194 ARG A N 1
ATOM 1566 C CA . ARG A 1 194 ? -14.774 -0.565 -2.421 1.00 98.44 194 ARG A CA 1
ATOM 1567 C C . ARG A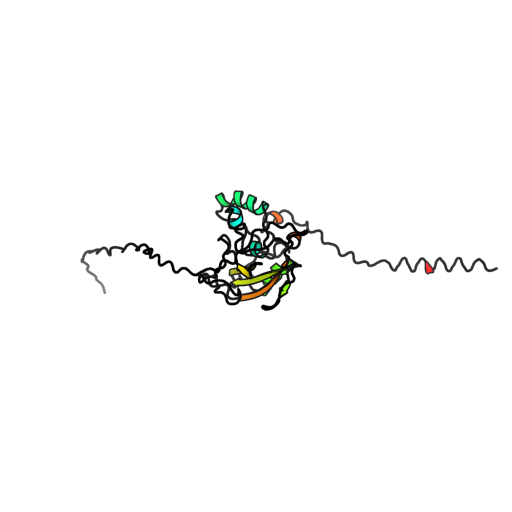 1 194 ? -15.558 0.097 -3.552 1.00 98.44 194 ARG A C 1
ATOM 1569 O O . ARG A 1 194 ? -15.679 -0.490 -4.626 1.00 98.44 194 ARG A O 1
ATOM 1576 N N . LYS A 1 195 ? -16.064 1.308 -3.304 1.00 98.44 195 LYS A N 1
ATOM 1577 C CA . LYS A 1 195 ? -16.934 2.069 -4.216 1.00 98.44 195 LYS A CA 1
ATOM 1578 C C . LYS A 1 195 ? -16.178 3.112 -5.052 1.00 98.44 195 LYS A C 1
ATOM 1580 O O . LYS A 1 195 ? -16.724 3.602 -6.030 1.00 98.44 195 LYS A O 1
ATOM 1585 N N . ALA A 1 196 ? -14.946 3.449 -4.674 1.00 98.38 196 ALA A N 1
ATOM 1586 C CA . ALA A 1 196 ? -14.110 4.411 -5.386 1.00 98.38 196 ALA A CA 1
ATOM 1587 C C . ALA A 1 196 ? -13.788 3.957 -6.818 1.00 98.38 196 ALA A C 1
ATOM 1589 O O . ALA A 1 196 ? -13.664 2.753 -7.089 1.00 98.38 196 ALA A O 1
ATOM 1590 N N . ALA A 1 197 ? -13.594 4.921 -7.722 1.00 98.56 197 ALA A N 1
ATOM 1591 C CA . ALA A 1 197 ? -13.170 4.627 -9.081 1.00 98.56 197 ALA A CA 1
ATOM 1592 C C . ALA A 1 197 ? -11.726 4.109 -9.083 1.00 98.56 197 ALA A C 1
ATOM 1594 O O . ALA A 1 197 ? -10.800 4.761 -8.592 1.00 98.56 197 ALA A O 1
ATOM 1595 N N . ARG A 1 198 ? -11.516 2.946 -9.696 1.00 97.88 198 ARG A N 1
ATOM 1596 C CA . ARG A 1 198 ? -10.252 2.194 -9.643 1.00 97.88 198 ARG A CA 1
ATOM 1597 C C . ARG A 1 198 ? -9.679 1.840 -11.017 1.00 97.88 198 ARG A C 1
ATOM 1599 O O . ARG A 1 198 ? -8.795 0.990 -11.108 1.00 97.88 198 ARG A O 1
ATOM 1606 N N . ASP A 1 199 ? -10.179 2.481 -12.066 1.00 98.00 199 ASP A N 1
ATOM 1607 C CA . ASP A 1 199 ? -9.692 2.287 -13.427 1.00 98.00 199 ASP A CA 1
ATOM 1608 C C . ASP A 1 199 ? -8.695 3.389 -13.789 1.00 98.00 199 ASP A C 1
ATOM 1610 O O . ASP A 1 199 ? -9.076 4.535 -14.015 1.00 98.00 199 ASP A O 1
ATOM 1614 N N . TYR A 1 200 ? -7.410 3.041 -13.818 1.00 95.44 200 TYR A N 1
ATOM 1615 C CA . TYR A 1 200 ? -6.327 3.957 -14.182 1.00 95.44 200 TYR A CA 1
ATOM 1616 C C . TYR A 1 200 ? -5.920 3.828 -15.660 1.00 95.44 200 TYR A C 1
ATOM 1618 O O . TYR A 1 200 ? -4.882 4.364 -16.058 1.00 95.44 200 TYR A O 1
ATOM 1626 N N . GLY A 1 201 ? -6.731 3.140 -16.471 1.00 93.69 201 GLY A N 1
ATOM 1627 C CA . GLY A 1 201 ? -6.512 2.937 -17.896 1.00 93.69 201 GLY A CA 1
ATOM 1628 C C . GLY A 1 201 ? -5.561 1.784 -18.229 1.00 93.69 201 GLY A C 1
ATOM 1629 O O . GLY A 1 201 ? -4.841 1.234 -17.387 1.00 93.69 201 GLY A O 1
ATOM 1630 N N . GLY A 1 202 ? -5.558 1.402 -19.509 1.00 92.75 202 GLY A N 1
ATOM 1631 C CA . GLY A 1 202 ? -4.761 0.285 -20.015 1.00 92.75 202 GLY A CA 1
ATOM 1632 C C . GLY A 1 202 ? -5.088 -1.018 -19.284 1.00 92.75 202 GLY A C 1
ATOM 1633 O O . GLY A 1 202 ? -6.236 -1.440 -19.226 1.00 92.75 202 GLY A O 1
ATOM 1634 N N . THR A 1 203 ? -4.072 -1.666 -18.708 1.00 90.56 203 THR A N 1
ATOM 1635 C CA . THR A 1 203 ? -4.252 -2.909 -17.936 1.00 90.56 203 THR A CA 1
ATOM 1636 C C . THR A 1 203 ? -4.444 -2.680 -16.431 1.00 90.56 203 THR A C 1
ATOM 1638 O O . THR A 1 203 ? -4.541 -3.651 -15.683 1.00 90.56 203 THR A O 1
ATOM 1641 N N . LEU A 1 204 ? -4.428 -1.430 -15.954 1.00 95.25 204 LEU A N 1
ATOM 1642 C CA . LEU A 1 204 ? -4.465 -1.089 -14.525 1.00 95.25 204 LEU A CA 1
ATOM 1643 C C . LEU A 1 204 ? -5.882 -0.729 -14.068 1.00 95.25 204 LEU A C 1
ATOM 1645 O O . LEU A 1 204 ? -6.157 0.391 -13.640 1.00 95.25 204 LEU A O 1
ATOM 1649 N N . ASN A 1 205 ? -6.773 -1.714 -14.130 1.00 97.62 205 ASN A N 1
ATOM 1650 C CA . ASN A 1 205 ? -8.124 -1.603 -13.592 1.00 97.62 205 ASN A CA 1
ATOM 1651 C C . ASN A 1 205 ? -8.283 -2.532 -12.381 1.00 97.62 205 ASN A C 1
ATOM 1653 O O . ASN A 1 205 ? -8.406 -3.752 -12.535 1.00 97.62 205 ASN A O 1
ATOM 1657 N N . TYR A 1 206 ? -8.284 -1.957 -11.172 1.00 98.19 206 TYR A N 1
ATOM 1658 C CA . TYR A 1 206 ? -8.393 -2.709 -9.918 1.00 98.19 206 TYR A CA 1
ATOM 1659 C C . TYR A 1 206 ? -9.846 -3.079 -9.599 1.00 98.19 206 TYR A C 1
ATOM 1661 O O . TYR A 1 206 ? -10.398 -2.655 -8.580 1.00 98.19 206 TYR A O 1
ATOM 1669 N N . LYS A 1 207 ? -10.471 -3.858 -10.485 1.00 96.94 207 LYS A N 1
ATOM 1670 C CA . LYS A 1 207 ? -11.887 -4.241 -10.405 1.00 96.94 207 LYS A CA 1
ATOM 1671 C C . LYS A 1 207 ? -12.225 -5.144 -9.215 1.00 96.94 207 LYS A C 1
ATOM 1673 O O . LYS A 1 207 ? -13.334 -5.070 -8.691 1.00 96.94 207 LYS A O 1
ATOM 1678 N N . GLU A 1 208 ? -11.286 -5.963 -8.740 1.00 98.25 208 GLU A N 1
ATOM 1679 C CA . GLU A 1 208 ? -11.541 -6.871 -7.618 1.00 98.25 208 GLU A CA 1
ATOM 1680 C C . GLU A 1 208 ? -11.321 -6.158 -6.278 1.00 98.25 208 GLU A C 1
ATOM 1682 O O . GLU A 1 208 ? -10.260 -5.590 -6.022 1.00 98.25 208 GLU A O 1
ATOM 1687 N N . PHE A 1 209 ? -12.330 -6.177 -5.404 1.00 98.69 209 PHE A N 1
ATOM 1688 C CA . PHE A 1 209 ? -12.202 -5.733 -4.015 1.00 98.69 209 PHE A CA 1
ATOM 1689 C C . PHE A 1 209 ? -11.984 -6.945 -3.103 1.00 98.69 209 PHE A C 1
ATOM 1691 O O . PHE A 1 209 ? -12.857 -7.804 -3.006 1.00 98.69 209 PHE A O 1
ATOM 1698 N N . CYS A 1 210 ? -10.835 -7.022 -2.427 1.00 98.69 210 CYS A N 1
ATOM 1699 C CA . CYS A 1 210 ? -10.432 -8.228 -1.694 1.00 98.69 210 CYS A CA 1
ATOM 1700 C C . CYS A 1 210 ? -10.866 -8.228 -0.223 1.00 98.69 210 CYS A C 1
ATOM 1702 O O . CYS A 1 210 ? -11.000 -9.292 0.394 1.00 98.69 210 CYS A O 1
ATOM 1704 N N . GLY A 1 211 ? -11.074 -7.042 0.349 1.00 98.56 211 GLY A N 1
ATOM 1705 C CA . GLY A 1 211 ? -11.545 -6.872 1.718 1.00 98.56 211 GLY A CA 1
ATOM 1706 C C . GLY A 1 211 ? -10.902 -5.700 2.443 1.00 98.56 211 GLY A C 1
ATOM 1707 O O . GLY A 1 211 ? -9.952 -5.075 1.960 1.00 98.56 211 GLY A O 1
ATOM 1708 N N . TYR A 1 212 ? -11.427 -5.445 3.637 1.00 98.94 212 TYR A N 1
ATOM 1709 C CA . TYR A 1 212 ? -10.824 -4.540 4.602 1.00 98.94 212 TYR A CA 1
ATOM 1710 C C . TYR A 1 212 ? -9.922 -5.308 5.560 1.00 98.94 212 TYR A C 1
ATOM 1712 O O . TYR A 1 212 ? -10.085 -6.511 5.767 1.00 98.94 212 TYR A O 1
ATOM 1720 N N . LEU A 1 213 ? -8.964 -4.594 6.140 1.00 98.88 213 LEU A N 1
ATOM 1721 C CA . LEU A 1 213 ? -7.959 -5.135 7.047 1.00 98.88 213 LEU A CA 1
ATOM 1722 C C . LEU A 1 213 ? -7.832 -4.217 8.264 1.00 98.88 213 LEU A C 1
ATOM 1724 O O . LEU A 1 213 ? -7.861 -2.995 8.102 1.00 98.88 213 LEU A O 1
ATOM 1728 N N . CYS A 1 214 ? -7.650 -4.782 9.454 1.00 98.81 214 CYS A N 1
ATOM 1729 C CA . CYS A 1 214 ? -7.091 -4.044 10.585 1.00 98.81 214 CYS A CA 1
ATOM 1730 C C . CYS A 1 214 ? -5.579 -4.244 10.609 1.00 98.81 214 CYS A C 1
ATOM 1732 O O . CYS A 1 214 ? -5.098 -5.373 10.545 1.00 98.81 214 CYS A O 1
ATOM 1734 N N . VAL A 1 215 ? -4.833 -3.146 10.703 1.00 98.81 215 VAL A N 1
ATOM 1735 C CA . VAL A 1 215 ? -3.369 -3.122 10.645 1.00 98.81 215 VAL A CA 1
ATOM 1736 C C . VAL A 1 215 ? -2.821 -2.566 11.951 1.00 98.81 215 VAL A C 1
ATOM 1738 O O . VAL A 1 215 ? -3.277 -1.503 12.370 1.00 98.81 215 VAL A O 1
ATOM 1741 N N . PRO A 1 216 ? -1.859 -3.230 12.613 1.00 98.19 216 PRO A N 1
ATOM 1742 C CA . PRO A 1 216 ? -1.346 -2.753 13.890 1.00 98.19 216 PRO A CA 1
ATOM 1743 C C . PRO A 1 216 ? -0.628 -1.410 13.718 1.00 98.19 216 PRO A C 1
ATOM 1745 O O . PRO A 1 216 ? 0.129 -1.188 12.765 1.00 98.19 216 PRO A O 1
ATOM 1748 N N . ARG A 1 217 ? -0.833 -0.502 14.673 1.00 96.94 217 ARG A N 1
ATOM 1749 C CA . ARG A 1 217 ? -0.129 0.790 14.713 1.00 96.94 217 ARG A CA 1
ATOM 1750 C C . ARG A 1 217 ? 1.364 0.591 14.921 1.00 96.94 217 ARG A C 1
ATOM 1752 O O . ARG A 1 217 ? 2.179 1.124 14.173 1.00 96.94 217 ARG A O 1
ATOM 1759 N N . GLU A 1 218 ? 1.686 -0.261 15.881 1.00 95.81 218 GLU A N 1
ATOM 1760 C CA . GLU A 1 218 ? 3.039 -0.542 16.325 1.00 95.81 218 GLU A CA 1
ATOM 1761 C C . GLU A 1 218 ? 3.928 -1.113 15.212 1.00 95.81 218 GLU A C 1
ATOM 1763 O O . GLU A 1 218 ? 3.632 -2.141 14.596 1.00 95.81 218 GLU A O 1
ATOM 1768 N N . GLU A 1 219 ? 5.054 -0.445 14.965 1.00 94.06 219 GLU A N 1
ATOM 1769 C CA . GLU A 1 219 ? 5.915 -0.741 13.826 1.00 94.06 219 GLU A CA 1
ATOM 1770 C C . GLU A 1 219 ? 6.545 -2.139 13.877 1.00 94.06 219 GLU A C 1
ATOM 1772 O O . GLU A 1 219 ? 6.578 -2.828 12.856 1.00 94.06 219 GLU A O 1
ATOM 1777 N N . ARG A 1 220 ? 6.975 -2.604 15.058 1.00 95.00 220 ARG A N 1
ATOM 1778 C CA . ARG A 1 220 ? 7.585 -3.938 15.238 1.00 95.00 220 ARG A CA 1
ATOM 1779 C C . ARG A 1 220 ? 6.647 -5.106 14.915 1.00 95.00 220 ARG A C 1
ATOM 1781 O O . ARG A 1 220 ? 7.109 -6.224 14.714 1.00 95.00 220 ARG A O 1
ATOM 1788 N N . LYS A 1 221 ? 5.333 -4.863 14.850 1.00 96.94 221 LYS A N 1
ATOM 1789 C CA . LYS A 1 221 ? 4.322 -5.871 14.488 1.00 96.94 221 LYS A CA 1
ATOM 1790 C C . LYS A 1 221 ? 4.080 -5.974 12.981 1.00 96.94 221 LYS A C 1
ATOM 1792 O O . LYS A 1 221 ? 3.251 -6.786 12.568 1.00 96.94 221 LYS A O 1
ATOM 1797 N N . LYS A 1 222 ? 4.794 -5.177 12.178 1.00 97.56 222 LYS A N 1
ATOM 1798 C CA . LYS A 1 222 ? 4.664 -5.105 10.721 1.00 97.56 222 LYS A CA 1
ATOM 1799 C C . LYS A 1 222 ? 5.972 -5.478 10.044 1.00 97.56 222 LYS A C 1
ATOM 1801 O O . LYS A 1 222 ? 7.040 -4.974 10.395 1.00 97.56 222 LYS A O 1
ATOM 1806 N N . ARG A 1 223 ? 5.884 -6.330 9.032 1.00 96.75 223 ARG A N 1
ATOM 1807 C CA . ARG A 1 223 ? 7.016 -6.825 8.257 1.00 96.75 223 ARG A CA 1
ATOM 1808 C C . ARG A 1 223 ? 6.786 -6.551 6.776 1.00 96.75 223 ARG A C 1
ATOM 1810 O O . ARG A 1 223 ? 5.675 -6.644 6.262 1.00 96.75 223 ARG A O 1
ATOM 1817 N N . MET A 1 224 ? 7.872 -6.212 6.098 1.00 95.06 224 MET A N 1
ATOM 1818 C CA . MET A 1 224 ? 7.925 -6.010 4.656 1.00 95.06 224 MET A CA 1
ATOM 1819 C C . MET A 1 224 ? 9.329 -6.357 4.170 1.00 95.06 224 MET A C 1
ATOM 1821 O O . MET A 1 224 ? 10.299 -6.137 4.896 1.00 95.06 224 MET A O 1
ATOM 1825 N N . ALA A 1 225 ? 9.442 -6.867 2.949 1.00 93.38 225 ALA A N 1
ATOM 1826 C CA . ALA A 1 225 ? 10.724 -7.185 2.338 1.00 93.38 225 ALA A CA 1
ATOM 1827 C C . ALA A 1 225 ? 10.714 -6.820 0.854 1.00 93.38 225 ALA A C 1
ATOM 1829 O O . ALA A 1 225 ? 9.681 -6.886 0.185 1.00 93.38 225 ALA A O 1
ATOM 1830 N N . HIS A 1 226 ? 11.883 -6.428 0.359 1.00 88.75 226 HIS A N 1
ATOM 1831 C CA . HIS A 1 226 ? 12.161 -6.283 -1.067 1.00 88.75 226 HIS A CA 1
ATOM 1832 C C . HIS A 1 226 ? 12.594 -7.638 -1.616 1.00 88.75 226 HIS A C 1
ATOM 1834 O O . HIS A 1 226 ? 12.994 -8.512 -0.850 1.00 88.75 226 HIS A O 1
ATOM 1840 N N . TRP A 1 227 ? 12.516 -7.828 -2.934 1.00 79.12 227 TRP A N 1
ATOM 1841 C CA . TRP A 1 227 ? 13.082 -9.040 -3.515 1.00 79.12 227 TRP A CA 1
ATOM 1842 C C . TRP A 1 227 ? 14.601 -9.010 -3.334 1.00 79.12 227 TRP A C 1
ATOM 1844 O O . TRP A 1 227 ? 15.284 -8.201 -3.968 1.00 79.12 227 TRP A O 1
ATOM 1854 N N . ASN A 1 228 ? 15.123 -9.874 -2.467 1.00 65.38 228 ASN A N 1
ATOM 1855 C CA . ASN A 1 228 ? 16.558 -10.078 -2.328 1.00 65.38 228 ASN A CA 1
ATOM 1856 C C . ASN A 1 228 ? 17.016 -11.012 -3.445 1.00 65.38 228 ASN A C 1
ATOM 1858 O O . ASN A 1 228 ? 16.914 -12.230 -3.331 1.00 65.38 228 ASN A O 1
ATOM 1862 N N . TYR A 1 229 ? 17.538 -10.432 -4.526 1.00 47.22 229 TYR A N 1
ATOM 1863 C CA . TYR A 1 229 ? 18.221 -11.206 -5.566 1.00 47.22 229 TYR A CA 1
ATOM 1864 C C . TYR A 1 229 ? 19.423 -11.978 -4.979 1.00 47.22 229 TYR A C 1
ATOM 1866 O O . TYR A 1 229 ? 19.704 -13.096 -5.396 1.00 47.22 229 TYR A O 1
ATOM 1874 N N . ASP A 1 230 ? 20.045 -11.429 -3.929 1.00 43.44 230 ASP A N 1
ATOM 1875 C CA . ASP A 1 230 ? 21.230 -11.984 -3.261 1.00 43.44 230 ASP A CA 1
ATOM 1876 C C . ASP A 1 230 ? 20.940 -13.114 -2.252 1.00 43.44 230 ASP A C 1
ATOM 1878 O O . ASP A 1 230 ? 21.846 -13.676 -1.651 1.00 43.44 230 ASP A O 1
ATOM 1882 N N . HIS A 1 231 ? 19.676 -13.506 -2.050 1.00 44.38 231 HIS A N 1
ATOM 1883 C CA . HIS A 1 231 ? 19.366 -14.695 -1.239 1.00 44.38 231 HIS A CA 1
ATOM 1884 C C . HIS A 1 231 ? 19.404 -16.009 -2.029 1.00 44.38 231 HIS A C 1
ATOM 1886 O O . HIS A 1 231 ? 19.280 -17.074 -1.427 1.00 44.38 231 HIS A O 1
ATOM 1892 N N . ASN A 1 232 ? 19.633 -15.967 -3.346 1.00 38.84 232 ASN A N 1
ATOM 1893 C CA . ASN A 1 232 ? 19.845 -17.179 -4.143 1.00 38.84 232 ASN A CA 1
ATOM 1894 C C . ASN A 1 232 ? 21.307 -17.665 -4.170 1.00 38.84 232 ASN A C 1
ATOM 1896 O O . ASN A 1 232 ? 21.555 -18.768 -4.654 1.00 38.84 232 ASN A O 1
ATOM 1900 N N . THR A 1 233 ? 22.254 -16.912 -3.602 1.00 36.31 233 THR A N 1
ATOM 1901 C CA . THR A 1 233 ? 23.656 -17.333 -3.390 1.00 36.31 233 THR A CA 1
ATOM 1902 C C . THR A 1 233 ? 23.907 -17.893 -1.982 1.00 36.31 233 THR A C 1
ATOM 1904 O O . THR A 1 233 ? 24.882 -18.608 -1.772 1.00 36.31 233 THR A O 1
ATOM 1907 N N . HIS A 1 234 ? 22.974 -17.707 -1.040 1.00 33.56 234 HIS A N 1
ATOM 1908 C CA . HIS A 1 234 ? 22.979 -18.377 0.266 1.00 33.56 234 HIS A CA 1
ATOM 1909 C C . HIS A 1 234 ? 21.716 -19.218 0.471 1.00 33.56 234 HIS A C 1
ATOM 1911 O O . HIS A 1 234 ? 20.796 -18.867 1.214 1.00 33.56 234 HIS A O 1
ATOM 1917 N N . LYS A 1 235 ? 21.694 -20.394 -0.167 1.00 37.22 235 LYS A N 1
ATOM 1918 C CA . LYS A 1 235 ? 20.825 -21.494 0.260 1.00 37.22 235 LYS A CA 1
ATOM 1919 C C . LYS A 1 235 ? 21.057 -21.777 1.753 1.00 37.22 235 LYS A C 1
ATOM 1921 O O . LYS A 1 235 ? 22.184 -22.004 2.173 1.00 37.22 235 LYS A O 1
ATOM 1926 N N . GLY A 1 236 ? 19.969 -21.867 2.520 1.00 36.78 236 GLY A N 1
ATOM 1927 C CA . GLY A 1 236 ? 19.939 -22.676 3.744 1.00 36.78 236 GLY A CA 1
ATOM 1928 C C . GLY A 1 236 ? 20.239 -21.967 5.068 1.00 36.78 236 GLY A C 1
ATOM 1929 O O . GLY A 1 236 ? 21.017 -22.478 5.860 1.00 36.78 236 GLY A O 1
ATOM 1930 N N . GLY A 1 237 ? 19.591 -20.836 5.361 1.00 29.48 237 GLY A N 1
ATOM 1931 C CA . GLY A 1 237 ? 19.736 -20.146 6.655 1.00 29.48 237 GLY A CA 1
ATOM 1932 C C . GLY A 1 237 ? 18.459 -19.987 7.482 1.00 29.48 237 GLY A C 1
ATOM 1933 O O . GLY A 1 237 ? 18.505 -19.448 8.582 1.00 29.48 237 GLY A O 1
ATOM 1934 N N . GLY A 1 238 ? 17.304 -20.448 6.999 1.00 31.16 238 GLY A N 1
ATOM 1935 C CA . GLY A 1 238 ? 16.126 -20.556 7.850 1.00 31.16 238 GLY A CA 1
ATOM 1936 C C . GLY A 1 238 ? 16.355 -21.688 8.842 1.00 31.16 238 GLY A C 1
ATOM 1937 O O . GLY A 1 238 ? 16.069 -22.842 8.516 1.00 31.16 238 GLY A O 1
ATOM 1938 N N . LYS A 1 239 ? 16.858 -21.392 10.051 1.00 33.84 239 LYS A N 1
ATOM 1939 C CA . LYS A 1 239 ? 16.691 -22.303 11.189 1.00 33.84 239 LYS A CA 1
ATOM 1940 C C . LYS A 1 239 ? 15.193 -22.573 11.286 1.00 33.84 239 LYS A C 1
ATOM 1942 O O . LYS A 1 239 ? 14.441 -21.763 11.821 1.00 33.84 239 LYS A O 1
ATOM 1947 N N . LYS A 1 240 ? 14.754 -23.720 10.754 1.00 32.66 240 LYS A N 1
ATOM 1948 C CA . LYS A 1 240 ? 13.503 -24.350 11.161 1.00 32.66 240 LYS A CA 1
ATOM 1949 C C . LYS A 1 240 ? 13.537 -24.290 12.681 1.00 32.66 240 LYS A C 1
ATOM 1951 O O . LYS A 1 240 ? 14.407 -24.923 13.285 1.00 32.66 240 LYS A O 1
ATOM 1956 N N . LEU A 1 241 ? 12.625 -23.543 13.303 1.00 37.38 241 LEU A N 1
ATOM 1957 C CA . LEU A 1 241 ? 12.259 -23.851 14.674 1.00 37.38 241 LEU A CA 1
ATOM 1958 C C . LEU A 1 241 ? 11.778 -25.300 14.620 1.00 37.38 241 LEU A C 1
ATOM 1960 O O . LEU A 1 241 ? 10.645 -25.588 14.236 1.00 37.38 241 LEU A O 1
ATOM 1964 N N . LYS A 1 242 ? 12.684 -26.237 14.920 1.00 31.16 242 LYS A N 1
ATOM 1965 C CA . LYS A 1 242 ? 12.314 -27.603 15.240 1.00 31.16 242 LYS A CA 1
ATOM 1966 C C . LYS A 1 242 ? 11.367 -27.443 16.417 1.00 31.16 242 LYS A C 1
ATOM 1968 O O . LYS A 1 242 ? 11.806 -27.140 17.523 1.00 31.16 242 LYS A O 1
ATOM 1973 N N . LYS A 1 243 ? 10.068 -27.625 16.171 1.00 35.72 243 LYS A N 1
ATOM 1974 C CA . LYS A 1 243 ? 9.112 -27.993 17.210 1.00 35.72 243 LYS A CA 1
ATOM 1975 C C . LYS A 1 243 ? 9.740 -29.225 17.861 1.00 35.72 243 LYS A C 1
ATOM 1977 O O . LYS A 1 243 ? 9.693 -30.314 17.286 1.00 35.72 243 LYS A O 1
ATOM 1982 N N . LYS A 1 244 ? 10.449 -29.045 18.983 1.00 33.84 244 LYS A N 1
ATOM 1983 C CA . LYS A 1 244 ? 10.903 -30.159 19.811 1.00 33.84 244 LYS A CA 1
ATOM 1984 C C . LYS A 1 244 ? 9.617 -30.818 20.268 1.00 33.84 244 LYS A C 1
ATOM 1986 O O . LYS A 1 244 ? 8.934 -30.342 21.164 1.00 33.84 244 LYS A O 1
ATOM 1991 N N . ARG A 1 245 ? 9.247 -31.872 19.551 1.00 35.97 245 ARG A N 1
ATOM 1992 C CA . ARG A 1 245 ? 8.219 -32.814 19.941 1.00 35.97 245 ARG A CA 1
ATOM 1993 C C . ARG A 1 245 ? 8.707 -33.377 21.272 1.00 35.97 245 ARG A C 1
ATOM 1995 O O . ARG A 1 245 ? 9.632 -34.182 21.291 1.00 35.97 245 ARG A O 1
ATOM 2002 N N . THR A 1 246 ? 8.153 -32.892 22.376 1.00 37.75 246 THR A N 1
ATOM 2003 C CA . THR A 1 246 ? 8.321 -33.458 23.716 1.00 37.75 246 THR A CA 1
ATOM 2004 C C . THR A 1 246 ? 7.674 -34.840 23.726 1.00 37.75 246 THR A C 1
ATOM 2006 O O . THR A 1 246 ? 6.576 -35.055 24.218 1.00 37.75 246 THR A O 1
ATOM 2009 N N . LYS A 1 247 ? 8.359 -35.806 23.119 1.00 44.84 247 LYS A N 1
ATOM 2010 C CA . LYS A 1 247 ? 8.186 -37.228 23.380 1.00 44.84 247 LYS A CA 1
ATOM 2011 C C . LYS A 1 247 ? 9.438 -37.656 24.122 1.00 44.84 247 LYS A C 1
ATOM 2013 O O . LYS A 1 247 ? 10.465 -37.840 23.483 1.00 44.84 247 LYS A O 1
ATOM 2018 N N . ASN A 1 248 ? 9.343 -37.691 25.453 1.00 42.25 248 ASN A N 1
ATOM 2019 C CA . ASN A 1 248 ? 10.081 -38.563 26.384 1.00 42.25 248 ASN A CA 1
ATOM 2020 C C . ASN A 1 248 ? 10.212 -37.919 27.775 1.00 42.25 248 ASN A C 1
ATOM 2022 O O . ASN A 1 248 ? 11.310 -37.672 28.256 1.00 42.25 248 ASN A O 1
ATOM 2026 N N . ILE A 1 249 ? 9.084 -37.718 28.463 1.00 43.12 249 ILE A N 1
ATOM 2027 C CA . ILE A 1 249 ? 9.047 -37.703 29.936 1.00 43.12 249 ILE A CA 1
ATOM 2028 C C . ILE A 1 249 ? 7.926 -38.644 30.388 1.00 43.12 249 ILE A C 1
ATOM 2030 O O . ILE A 1 249 ? 6.965 -38.245 31.021 1.00 43.12 249 ILE A O 1
ATOM 2034 N N . THR A 1 250 ? 8.013 -39.922 30.018 1.00 47.00 250 THR A N 1
ATOM 2035 C CA . THR A 1 250 ? 7.210 -40.984 30.663 1.00 47.00 250 THR A CA 1
ATOM 2036 C C . THR A 1 250 ? 7.964 -42.300 30.862 1.00 47.00 250 THR A C 1
ATOM 2038 O O . THR A 1 250 ? 7.468 -43.171 31.567 1.00 47.00 250 THR A O 1
ATOM 2041 N N . LYS A 1 251 ? 9.213 -42.450 30.388 1.00 42.78 251 LYS A N 1
ATOM 2042 C CA . LYS A 1 251 ? 10.029 -43.650 30.686 1.00 42.78 251 LYS A CA 1
ATOM 2043 C C . LYS A 1 251 ? 10.922 -43.540 31.932 1.00 42.78 251 LYS A C 1
ATOM 2045 O O . LYS A 1 251 ? 11.382 -44.563 32.426 1.00 42.78 251 LYS A O 1
ATOM 2050 N N . HIS A 1 252 ? 11.123 -42.347 32.501 1.00 41.47 252 HIS A N 1
ATOM 2051 C CA . HIS A 1 252 ? 11.856 -42.181 33.772 1.00 41.47 252 HIS A CA 1
ATOM 2052 C C . HIS A 1 252 ? 10.960 -42.118 35.022 1.00 41.47 252 HIS A C 1
ATOM 2054 O O . HIS A 1 252 ? 11.442 -42.359 36.127 1.00 41.47 252 HIS A O 1
ATOM 2060 N N . ALA A 1 253 ? 9.649 -41.906 34.861 1.00 45.22 253 ALA A N 1
ATOM 2061 C CA . ALA A 1 253 ? 8.691 -41.955 35.970 1.00 45.22 253 ALA A CA 1
ATOM 2062 C C . ALA A 1 253 ? 8.273 -43.392 36.350 1.00 45.22 253 ALA A C 1
ATOM 2064 O O . ALA A 1 253 ? 7.917 -43.638 37.500 1.00 45.22 253 ALA A O 1
ATOM 2065 N N . MET A 1 254 ? 8.389 -44.371 35.440 1.00 47.38 254 MET A N 1
ATOM 2066 C CA . MET A 1 254 ? 8.087 -45.777 35.757 1.00 47.38 254 MET A CA 1
ATOM 2067 C C . MET A 1 254 ? 9.281 -46.574 36.304 1.00 47.38 254 MET A C 1
ATOM 2069 O O . MET A 1 254 ? 9.073 -47.500 37.081 1.00 47.38 254 MET A O 1
ATOM 2073 N N . LYS A 1 255 ? 10.535 -46.179 36.029 1.00 44.28 255 LYS A N 1
ATOM 2074 C CA . LYS A 1 255 ? 11.718 -46.875 36.583 1.00 44.28 255 LYS A CA 1
ATOM 2075 C C . LYS A 1 255 ? 12.059 -46.479 38.032 1.00 44.28 255 LYS A C 1
ATOM 2077 O O . LYS A 1 255 ? 12.753 -47.220 38.721 1.00 44.28 255 LYS A O 1
ATOM 2082 N N . LYS A 1 256 ? 11.523 -45.356 38.538 1.00 47.25 256 LYS A N 1
ATOM 2083 C CA . LYS A 1 256 ? 11.641 -44.956 39.959 1.00 47.25 256 LYS A CA 1
ATOM 2084 C C . LYS A 1 256 ? 10.545 -45.536 40.871 1.00 47.25 256 LYS A C 1
ATOM 2086 O O . LYS A 1 256 ? 10.721 -45.514 42.088 1.00 47.25 256 LYS A O 1
ATOM 2091 N N . LYS A 1 257 ? 9.462 -46.115 40.328 1.00 49.06 257 LYS A N 1
ATOM 2092 C CA . LYS A 1 257 ? 8.419 -46.798 41.128 1.00 49.06 257 LYS A CA 1
ATOM 2093 C C . LYS A 1 257 ? 8.726 -48.274 41.419 1.00 49.06 257 LYS A C 1
ATOM 2095 O O . LYS A 1 257 ? 8.274 -48.781 42.441 1.00 49.06 257 LYS A O 1
ATOM 2100 N N . THR A 1 258 ? 9.553 -48.944 40.616 1.00 46.97 258 THR A N 1
ATOM 2101 C CA . THR A 1 258 ? 9.968 -50.341 40.866 1.00 46.97 258 THR A CA 1
ATOM 2102 C C . THR A 1 258 ? 11.176 -50.470 41.797 1.00 46.97 258 THR A C 1
ATOM 2104 O O . THR A 1 258 ? 11.236 -51.428 42.560 1.00 46.97 258 THR A O 1
ATOM 2107 N N . LYS A 1 259 ? 12.078 -49.476 41.867 1.00 46.47 259 LYS A N 1
ATOM 2108 C CA . LYS A 1 259 ? 13.227 -49.516 42.802 1.00 46.47 259 LYS A CA 1
ATOM 2109 C C . LYS A 1 259 ? 12.877 -49.126 44.253 1.00 46.47 259 LYS A C 1
ATOM 2111 O O . LYS A 1 259 ? 13.608 -49.473 45.169 1.00 46.47 259 LYS A O 1
ATOM 2116 N N . ARG A 1 260 ? 11.735 -48.458 44.491 1.00 49.50 260 ARG A N 1
ATOM 2117 C CA . ARG A 1 260 ? 11.226 -48.151 45.850 1.00 49.50 260 ARG A CA 1
ATOM 2118 C C . ARG A 1 260 ? 10.365 -49.264 46.469 1.00 49.50 260 ARG A C 1
ATOM 2120 O O . ARG A 1 260 ? 10.118 -49.219 47.669 1.00 49.50 260 ARG A O 1
ATOM 2127 N N . ARG A 1 261 ? 9.938 -50.276 45.699 1.00 50.00 261 ARG A N 1
ATOM 2128 C CA . ARG A 1 261 ? 9.188 -51.437 46.224 1.00 50.00 261 ARG A CA 1
ATOM 2129 C C . ARG A 1 261 ? 10.073 -52.610 46.670 1.00 50.00 261 ARG A C 1
ATOM 2131 O O . ARG A 1 261 ? 9.596 -53.421 47.452 1.00 50.00 261 ARG A O 1
ATOM 2138 N N . SER A 1 262 ? 11.347 -52.676 46.268 1.00 48.22 262 SER A N 1
ATOM 2139 C CA . SER A 1 262 ? 12.274 -53.721 46.741 1.00 48.22 262 SER A CA 1
ATOM 2140 C C . SER A 1 262 ? 13.008 -53.373 48.043 1.00 48.22 262 SER A C 1
ATOM 2142 O O . SER A 1 262 ? 13.478 -54.276 48.723 1.00 48.22 262 SER A O 1
ATOM 2144 N N . ILE A 1 263 ? 13.061 -52.095 48.442 1.00 51.59 263 ILE A N 1
ATOM 2145 C CA . ILE A 1 263 ? 13.720 -51.672 49.695 1.00 51.59 263 ILE A CA 1
ATOM 2146 C C . ILE A 1 263 ? 12.764 -51.765 50.902 1.00 51.59 263 ILE A C 1
ATOM 2148 O O . ILE A 1 263 ? 13.199 -52.040 52.012 1.00 51.59 263 ILE A O 1
ATOM 2152 N N . LYS A 1 264 ? 11.440 -51.661 50.702 1.00 50.78 264 LYS A N 1
ATOM 2153 C CA . LYS A 1 264 ? 10.444 -51.730 51.796 1.00 50.78 264 LYS A CA 1
ATOM 2154 C C . LYS A 1 264 ? 10.035 -53.155 52.224 1.00 50.78 264 LYS A C 1
ATOM 2156 O O . LYS A 1 264 ? 9.199 -53.292 53.108 1.00 50.78 264 LYS A O 1
ATOM 2161 N N . LYS A 1 265 ? 10.599 -54.209 51.612 1.00 51.19 265 LYS A N 1
ATOM 2162 C CA . LYS A 1 265 ? 10.372 -55.626 51.983 1.00 51.19 265 LYS A CA 1
ATOM 2163 C C . LYS A 1 265 ? 11.552 -56.279 52.731 1.00 51.19 265 LYS A C 1
ATOM 2165 O O . LYS A 1 265 ? 11.458 -57.453 53.060 1.00 51.19 265 LYS A O 1
ATOM 2170 N N . LYS A 1 266 ? 12.628 -55.537 53.032 1.00 51.69 266 LYS A N 1
ATOM 2171 C CA . LYS A 1 266 ? 13.795 -56.018 53.807 1.00 51.69 266 LYS A CA 1
ATOM 2172 C C . LYS A 1 266 ? 13.901 -55.437 55.233 1.00 51.69 266 LYS A C 1
ATOM 2174 O O . LYS A 1 266 ? 14.942 -55.577 55.852 1.00 51.69 266 LYS A O 1
ATOM 2179 N N . SER A 1 267 ? 12.838 -54.823 55.766 1.00 52.56 267 SER A N 1
ATOM 2180 C CA . SER A 1 267 ? 12.794 -54.302 57.151 1.00 52.56 267 SER A CA 1
ATOM 2181 C C . SER A 1 267 ? 11.605 -54.830 57.976 1.00 52.56 267 SER A C 1
ATOM 2183 O O . SER A 1 267 ? 11.093 -54.137 58.851 1.00 52.56 267 SER A O 1
ATOM 2185 N N . ARG A 1 268 ? 11.107 -56.027 57.651 1.00 52.38 268 ARG A N 1
ATOM 2186 C CA . ARG A 1 268 ? 10.172 -56.791 58.493 1.00 52.38 268 ARG A CA 1
ATOM 2187 C C . ARG A 1 268 ? 10.624 -58.250 58.537 1.00 52.38 268 ARG A C 1
ATOM 2189 O O . ARG A 1 268 ? 10.095 -59.087 57.808 1.00 52.38 268 ARG A O 1
ATOM 2196 N N . LYS A 1 269 ? 11.659 -58.491 59.329 1.00 44.19 269 LYS A N 1
ATOM 2197 C CA . LYS A 1 269 ? 11.864 -59.670 60.168 1.00 44.19 269 LYS A CA 1
ATOM 2198 C C . LYS A 1 269 ? 12.528 -59.159 61.435 1.00 44.19 269 LYS A C 1
ATOM 2200 O O . LYS A 1 269 ? 13.366 -58.242 61.280 1.00 44.19 269 LYS A O 1
#

Secondary structure (DSSP, 8-state):
-------------------PPPPPP----------------------SS------TT-GGGTSSHHHHHH--HHHHHTT---HHHHHHHHHHHHHHS------TTTTTTPPPPPGGG-SHHHHHHHHHHH-TT-EEE-TTPPPPTTEEEEEEEEETTTEEEEEEE-TTS-EEE--TTSPPBSB-TTS-B-S-TTTS--B-STT-B--EEEEEEEEESSGGG-------GGGGSS--------------SSSHHHHHHHTTTTTTTSS--

pLDDT: mean 76.76, std 27.28, range [29.48, 98.94]

Organism: NCBI:txid1070528

Solvent-accessible surface area (backbone atoms only — not comparable to full-atom values): 16769 Å² total; per-residue (Å²): 133,92,83,92,86,88,84,87,82,82,90,80,88,75,83,76,77,78,78,73,85,77,77,83,80,86,76,87,76,84,76,80,76,81,72,82,76,75,85,74,80,88,70,95,71,93,57,91,84,72,78,83,82,48,47,84,84,60,51,79,60,46,74,44,64,45,46,12,43,23,43,27,16,62,34,57,47,62,71,52,87,57,70,66,53,28,54,52,22,64,68,41,26,84,80,66,77,51,42,78,45,57,47,74,12,45,68,58,68,50,76,84,83,52,54,88,48,30,38,48,73,54,50,51,48,21,45,36,63,31,16,82,64,38,48,80,46,57,91,83,62,77,56,56,92,66,28,38,42,30,36,41,31,18,8,67,53,64,40,73,48,34,30,28,41,29,77,79,70,47,35,33,37,27,67,47,49,47,64,68,41,47,55,34,59,79,72,42,76,32,87,42,83,84,77,40,54,44,55,71,52,93,73,46,38,38,78,43,71,59,45,30,31,32,37,52,66,56,65,94,63,58,62,79,25,52,86,63,77,73,55,76,81,55,79,87,75,80,76,70,80,72,77,75,73,88,79,81,89,63,73,68,68,59,62,60,60,60,64,61,60,66,63,74,69,78,78,79,127

Radius of gyration: 31.32 Å; Cα contacts (8 Å, |Δi|>4): 353; chains: 1; bounding box: 42×90×135 Å